Protein AF-A0A914U5W6-F1 (afdb_monomer_lite)

Structure (mmCIF, N/CA/C/O backbone):
data_AF-A0A914U5W6-F1
#
_entry.id   AF-A0A914U5W6-F1
#
loop_
_atom_site.group_PDB
_atom_site.id
_atom_site.type_symbol
_atom_site.label_atom_id
_atom_site.label_alt_id
_atom_site.label_comp_id
_atom_site.label_asym_id
_atom_site.label_entity_id
_atom_site.label_seq_id
_atom_site.pdbx_PDB_ins_code
_atom_site.Cartn_x
_atom_site.Cartn_y
_atom_site.Cartn_z
_atom_site.occupancy
_atom_site.B_iso_or_equiv
_atom_site.auth_seq_id
_atom_site.auth_comp_id
_atom_site.auth_asym_id
_atom_site.auth_atom_id
_atom_site.pdbx_PDB_model_num
ATOM 1 N N . MET A 1 1 ? -30.038 -50.492 27.499 1.00 51.81 1 MET A N 1
ATOM 2 C CA . MET A 1 1 ? -28.749 -49.864 27.860 1.00 51.81 1 MET A CA 1
ATOM 3 C C . MET A 1 1 ? -28.926 -48.354 27.674 1.00 51.81 1 MET A C 1
ATOM 5 O O . MET A 1 1 ? -28.747 -47.875 26.571 1.00 51.81 1 MET A O 1
ATOM 9 N N . ILE A 1 2 ? -29.722 -47.654 28.487 1.00 46.16 2 ILE A N 1
ATOM 10 C CA . ILE A 1 2 ? -29.391 -46.927 29.736 1.00 46.16 2 ILE A CA 1
ATOM 11 C C . ILE A 1 2 ? -27.923 -46.466 29.882 1.00 46.16 2 ILE A C 1
ATOM 13 O O . ILE A 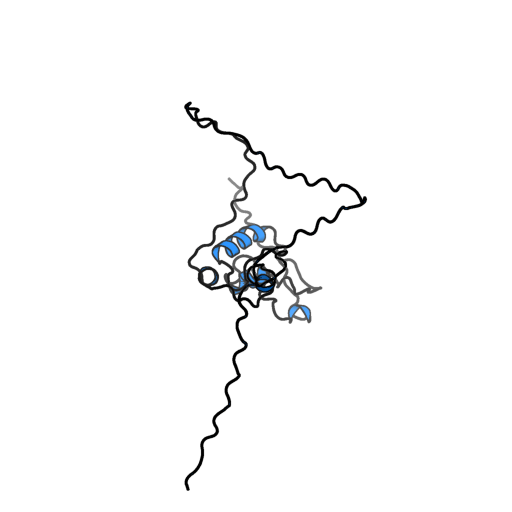1 2 ? -27.032 -47.303 29.785 1.00 46.16 2 ILE A O 1
ATOM 17 N N . ILE A 1 3 ? -27.785 -45.164 30.205 1.00 49.91 3 ILE A N 1
ATOM 18 C CA . ILE A 1 3 ? -26.657 -44.346 30.719 1.00 49.91 3 ILE A CA 1
ATOM 19 C C . ILE A 1 3 ? -25.482 -44.028 29.764 1.00 49.91 3 ILE A C 1
ATOM 21 O O . ILE A 1 3 ? -25.004 -44.906 29.069 1.00 49.91 3 ILE A O 1
ATOM 25 N N . ASN A 1 4 ? -24.896 -42.824 29.692 1.00 45.62 4 ASN A N 1
ATOM 26 C CA . ASN A 1 4 ? -25.132 -41.522 30.331 1.00 45.62 4 ASN A CA 1
ATOM 27 C C . ASN A 1 4 ? -24.354 -40.434 29.560 1.00 45.62 4 ASN A C 1
ATOM 29 O O . ASN A 1 4 ? -23.276 -40.695 29.027 1.00 45.62 4 ASN A O 1
ATOM 33 N N . GLY A 1 5 ? -24.890 -39.211 29.555 1.00 45.75 5 GLY A N 1
ATOM 34 C CA . GLY A 1 5 ? -24.206 -38.008 29.087 1.00 45.75 5 GLY A CA 1
ATOM 35 C C . GLY A 1 5 ? -23.046 -37.594 29.996 1.00 45.75 5 GLY A C 1
ATOM 36 O O . GLY A 1 5 ? -23.108 -37.742 31.216 1.00 45.75 5 GLY A O 1
ATOM 37 N N . MET A 1 6 ? -21.999 -37.037 29.389 1.00 55.41 6 MET A N 1
ATOM 38 C CA . MET A 1 6 ? -20.903 -36.382 30.100 1.00 55.41 6 MET A CA 1
ATOM 39 C C . MET A 1 6 ? -20.998 -34.872 29.890 1.00 55.41 6 MET A C 1
ATOM 41 O O . MET A 1 6 ? -20.555 -34.308 28.892 1.00 55.41 6 MET A O 1
ATOM 45 N N . GLN A 1 7 ? -21.656 -34.260 30.869 1.00 55.09 7 GLN A N 1
ATOM 46 C CA . GLN A 1 7 ? -21.707 -32.841 31.190 1.00 55.09 7 GLN A CA 1
ATOM 47 C C . GLN A 1 7 ? -20.294 -32.328 31.528 1.00 55.09 7 GLN A C 1
ATOM 49 O O . GLN A 1 7 ? -19.619 -32.905 32.379 1.00 55.09 7 GLN A O 1
ATOM 54 N N . GLN A 1 8 ? -19.853 -31.230 30.906 1.00 53.62 8 GLN A N 1
ATOM 55 C CA . GLN A 1 8 ? -18.663 -30.498 31.359 1.00 53.62 8 GLN A CA 1
ATOM 56 C C . GLN A 1 8 ? -19.029 -29.566 32.532 1.00 53.62 8 GLN A C 1
ATOM 58 O O . GLN A 1 8 ? -20.076 -28.912 32.469 1.00 53.62 8 GLN A O 1
ATOM 63 N N . PRO A 1 9 ? -18.208 -29.489 33.597 1.00 58.16 9 PRO A N 1
ATOM 64 C CA . PRO A 1 9 ? -18.485 -28.649 34.757 1.00 58.16 9 PRO A CA 1
ATOM 65 C C . PRO A 1 9 ? -18.183 -27.167 34.492 1.00 58.16 9 PRO A C 1
ATOM 67 O O . PRO A 1 9 ? -17.138 -26.801 33.954 1.00 58.16 9 PRO A O 1
ATOM 70 N N . GLY A 1 10 ? -19.128 -26.321 34.908 1.00 46.34 10 GLY A N 1
ATOM 71 C CA . GLY A 1 10 ? -19.022 -24.867 34.905 1.00 46.34 10 GLY A CA 1
ATOM 72 C C . GLY A 1 10 ? -17.945 -24.353 35.859 1.00 46.34 10 GLY A C 1
ATOM 73 O O . GLY A 1 10 ? -17.704 -24.911 36.928 1.00 46.34 10 GLY A O 1
ATOM 74 N N . GLN A 1 11 ? -17.300 -23.264 35.453 1.00 52.34 11 GLN A N 1
ATOM 75 C CA . GLN A 1 11 ? -16.359 -22.525 36.286 1.00 52.34 11 GLN A CA 1
ATOM 76 C C . GLN A 1 11 ? -17.129 -21.651 37.296 1.00 52.34 11 GLN A C 1
ATOM 78 O O . GLN A 1 11 ? -18.094 -20.989 36.901 1.00 52.34 11 GLN A O 1
ATOM 83 N N . PRO A 1 12 ? -16.730 -21.624 38.580 1.00 54.09 12 PRO A N 1
ATOM 84 C CA . PRO A 1 12 ? -17.356 -20.785 39.594 1.00 54.09 12 PRO A CA 1
ATOM 85 C C . PRO A 1 12 ? -16.981 -19.307 39.416 1.00 54.09 12 PRO A C 1
ATOM 87 O O . PRO A 1 12 ? -15.828 -18.955 39.169 1.00 54.09 12 PRO A O 1
ATOM 90 N N . GLY A 1 13 ? -17.992 -18.448 39.556 1.00 46.91 13 GLY A N 1
ATOM 91 C CA . GLY A 1 13 ? -17.863 -16.997 39.521 1.00 46.91 13 GLY A CA 1
ATOM 92 C C . GLY A 1 13 ? -17.015 -16.465 40.674 1.00 46.91 13 GLY A C 1
ATOM 93 O O . GLY A 1 13 ? -17.173 -16.866 41.826 1.00 46.91 13 GLY A O 1
ATOM 94 N N . VAL A 1 14 ? -16.126 -15.532 40.350 1.00 54.62 14 VAL A N 1
ATOM 95 C CA . VAL A 1 14 ? -15.392 -14.741 41.338 1.00 54.62 14 VAL A CA 1
ATOM 96 C C . VAL A 1 14 ? -16.275 -13.592 41.851 1.00 54.62 14 VAL A C 1
ATOM 98 O O . VAL A 1 14 ? -16.954 -12.944 41.049 1.00 54.62 14 VAL A O 1
ATOM 101 N N . PRO A 1 15 ? -16.308 -13.339 43.171 1.00 52.38 15 PRO A N 1
ATOM 102 C CA . PRO A 1 15 ? -17.201 -12.357 43.773 1.00 52.38 15 PRO A CA 1
ATOM 103 C C . PRO A 1 15 ? -16.743 -10.907 43.562 1.00 52.38 15 PRO A C 1
ATOM 105 O O . PRO A 1 15 ? -15.566 -10.566 43.663 1.00 52.38 15 PRO A O 1
ATOM 108 N N . MET A 1 16 ? -17.741 -10.058 43.323 1.00 51.88 16 MET A N 1
ATOM 109 C CA . MET A 1 16 ? -17.702 -8.598 43.389 1.00 51.88 16 MET A CA 1
ATOM 110 C C . MET A 1 16 ? -17.333 -8.139 44.807 1.00 51.88 16 MET A C 1
ATOM 112 O O . MET A 1 16 ? -18.016 -8.506 45.761 1.00 51.88 16 MET A O 1
ATOM 116 N N . MET A 1 17 ? -16.315 -7.288 44.951 1.00 52.56 17 MET A N 1
ATOM 117 C CA . MET A 1 17 ? -16.106 -6.504 46.171 1.00 52.56 17 MET A CA 1
ATOM 118 C C . MET A 1 17 ? -16.450 -5.040 45.899 1.00 52.56 17 MET A C 1
ATOM 120 O O . MET A 1 17 ? -15.891 -4.400 45.010 1.00 52.56 17 MET A O 1
ATOM 124 N N . ALA A 1 18 ? -17.434 -4.562 46.658 1.00 53.78 18 ALA A N 1
ATOM 125 C CA . ALA A 1 18 ? -17.944 -3.199 46.691 1.00 53.78 18 ALA A CA 1
ATOM 126 C C . ALA A 1 18 ? -16.991 -2.262 47.482 1.00 53.78 18 ALA A C 1
ATOM 128 O O . ALA A 1 18 ? -16.047 -2.739 48.117 1.00 53.78 18 ALA A O 1
ATOM 129 N N . PRO A 1 19 ? -17.201 -0.932 47.436 1.00 53.16 19 PRO A N 1
ATOM 130 C CA . PRO A 1 19 ? -16.210 0.061 47.829 1.00 53.16 19 PRO A CA 1
ATOM 131 C C . PRO A 1 19 ? -16.234 0.304 49.338 1.00 53.16 19 PRO A C 1
ATOM 133 O O . PRO A 1 19 ? -17.307 0.433 49.925 1.00 53.16 19 PRO A O 1
ATOM 136 N N . ASN A 1 20 ? -15.057 0.443 49.955 1.00 51.62 20 ASN A N 1
ATOM 137 C CA . ASN A 1 20 ? -14.966 0.948 51.319 1.00 51.62 20 ASN A CA 1
ATOM 138 C C . ASN A 1 20 ? -14.593 2.433 51.300 1.00 51.62 20 ASN A C 1
ATOM 140 O O . ASN A 1 20 ? -13.567 2.843 50.756 1.00 51.62 20 ASN A O 1
ATOM 144 N N . GLN A 1 21 ? -15.503 3.219 51.854 1.00 44.59 21 GLN A N 1
ATOM 145 C CA . GLN A 1 21 ? -15.433 4.656 52.032 1.00 44.59 21 GLN A CA 1
ATOM 146 C C . GLN A 1 21 ? -14.683 4.998 53.329 1.00 44.59 21 GLN A C 1
ATOM 148 O O . GLN A 1 21 ? -14.749 4.258 54.303 1.00 44.59 21 GLN A O 1
ATOM 153 N N . LEU A 1 22 ? -14.106 6.203 53.319 1.00 45.78 22 LEU A N 1
ATOM 154 C CA . LEU A 1 22 ? -13.726 7.055 54.454 1.00 45.78 22 LEU A CA 1
ATOM 155 C C . LEU A 1 22 ? -12.327 6.880 55.076 1.00 45.78 22 LEU A C 1
ATOM 157 O O . LEU A 1 22 ? -12.062 6.026 55.909 1.00 45.78 22 LEU A O 1
ATOM 161 N N . ALA A 1 23 ? -11.505 7.866 54.697 1.00 45.66 23 ALA A N 1
ATOM 162 C CA . ALA A 1 23 ? -10.810 8.805 55.577 1.00 45.66 23 ALA A CA 1
ATOM 163 C C . ALA A 1 23 ? -9.757 8.256 56.544 1.00 45.66 23 ALA A C 1
ATOM 165 O O . ALA A 1 23 ? -10.082 7.678 57.570 1.00 45.66 23 ALA A O 1
ATOM 166 N N . LEU A 1 24 ? -8.503 8.651 56.306 1.00 48.44 24 LEU A N 1
ATOM 167 C CA . LEU A 1 24 ? -7.682 9.282 57.339 1.00 48.44 24 LEU A CA 1
ATOM 168 C C . LEU A 1 24 ? -6.543 10.081 56.696 1.00 48.44 24 LEU A C 1
ATOM 170 O O . LEU A 1 24 ? -5.795 9.613 55.841 1.00 48.44 24 LEU A O 1
ATOM 174 N N . SER A 1 25 ? -6.483 11.338 57.114 1.00 50.16 25 SER A N 1
ATOM 175 C CA . SER A 1 25 ? -5.463 12.336 56.842 1.00 50.16 25 SER A CA 1
ATOM 176 C C . SER A 1 25 ? -4.074 11.845 57.249 1.00 50.16 25 SER A C 1
ATOM 178 O O . SER A 1 25 ? -3.791 11.725 58.440 1.00 50.16 25 SER A O 1
ATOM 180 N N . ALA A 1 26 ? -3.190 11.637 56.277 1.00 47.69 26 ALA A N 1
ATOM 181 C CA . ALA A 1 26 ? -1.766 11.477 56.531 1.00 47.69 26 ALA A CA 1
ATOM 182 C C . ALA A 1 26 ? -1.047 12.775 56.149 1.00 47.69 26 ALA A C 1
ATOM 184 O O . ALA A 1 26 ? -0.762 13.054 54.986 1.00 47.69 26 ALA A O 1
ATOM 185 N N . GLN A 1 27 ? -0.811 13.592 57.171 1.00 50.75 27 GLN A N 1
ATOM 186 C CA . GLN A 1 27 ? 0.092 14.731 57.138 1.00 50.75 27 GLN A CA 1
ATOM 187 C C . GLN A 1 27 ? 1.520 14.174 57.032 1.00 50.75 27 GLN A C 1
ATOM 189 O O . GLN A 1 27 ? 2.085 13.743 58.032 1.00 50.75 27 GLN A O 1
ATOM 194 N N . TYR A 1 28 ? 2.098 14.139 55.831 1.00 42.97 28 TYR A N 1
ATOM 195 C CA . TYR A 1 28 ? 3.526 13.867 55.660 1.00 42.97 28 TYR A CA 1
ATOM 196 C C . TYR A 1 28 ? 4.240 15.160 55.281 1.00 42.97 28 TYR A C 1
ATOM 198 O O . TYR A 1 28 ? 4.126 15.661 54.163 1.00 42.97 28 TYR A O 1
ATOM 206 N N . LEU A 1 29 ? 4.962 15.704 56.260 1.00 47.31 29 LEU A N 1
ATOM 207 C CA . LEU A 1 29 ? 5.940 16.763 56.067 1.00 47.31 29 LEU A CA 1
ATOM 208 C C . LEU A 1 29 ? 7.090 16.214 55.208 1.00 47.31 29 LEU A C 1
ATOM 210 O O . LEU A 1 29 ? 7.699 15.201 55.549 1.00 47.31 29 LEU A O 1
ATOM 214 N N . ALA A 1 30 ? 7.395 16.896 54.107 1.00 48.50 30 ALA A N 1
ATOM 215 C CA . ALA A 1 30 ? 8.573 16.628 53.291 1.00 48.50 30 ALA A CA 1
ATOM 216 C C . ALA A 1 30 ? 9.801 17.364 53.853 1.00 48.50 30 ALA A C 1
ATOM 218 O O . ALA A 1 30 ? 9.693 18.554 54.159 1.00 48.50 30 ALA A O 1
ATOM 219 N N . PRO A 1 31 ? 10.990 16.738 53.883 1.00 47.44 31 PRO A N 1
ATOM 220 C CA . PRO A 1 31 ? 12.242 17.471 53.880 1.00 47.44 31 PRO A CA 1
ATOM 221 C C . PRO A 1 31 ? 12.948 17.330 52.522 1.00 47.44 31 PRO A C 1
ATOM 223 O O . PRO A 1 31 ? 13.306 16.240 52.097 1.00 47.44 31 PRO A O 1
ATOM 226 N N . ASN A 1 32 ? 13.152 18.487 51.888 1.00 44.44 32 ASN A N 1
ATOM 227 C CA . ASN A 1 32 ? 14.229 18.853 50.958 1.00 44.44 32 ASN A CA 1
ATOM 228 C C . ASN A 1 32 ? 14.582 17.925 49.777 1.00 44.44 32 ASN A C 1
ATOM 230 O O . ASN A 1 32 ? 15.261 16.916 49.929 1.00 44.44 32 ASN A O 1
ATOM 234 N N . GLY A 1 33 ? 14.286 18.397 48.558 1.00 39.72 33 GLY A N 1
ATOM 235 C CA . GLY A 1 33 ? 14.877 17.843 47.338 1.00 39.72 33 GLY A CA 1
ATOM 236 C C . GLY A 1 33 ? 14.402 18.475 46.026 1.00 39.72 33 GLY A C 1
ATOM 237 O O . GLY A 1 33 ? 13.738 17.807 45.252 1.00 39.72 33 GLY A O 1
ATOM 238 N N . SER A 1 34 ? 14.811 19.724 45.768 1.00 41.62 34 SER A N 1
ATOM 239 C CA . SER A 1 34 ? 14.910 20.389 44.448 1.00 41.62 34 SER A CA 1
ATOM 240 C C . SER A 1 34 ? 13.624 20.685 43.628 1.00 41.62 34 SER A C 1
ATOM 242 O O . SER A 1 34 ? 12.872 19.776 43.276 1.00 41.62 34 SER A O 1
ATOM 244 N N . PRO A 1 35 ? 13.380 21.954 43.229 1.00 46.19 35 PRO A N 1
ATOM 245 C CA . PRO A 1 35 ? 12.215 22.331 42.434 1.00 46.19 35 PRO A CA 1
ATOM 246 C C . PRO A 1 35 ? 12.423 22.048 40.937 1.00 46.19 35 PRO A C 1
ATOM 248 O O . PRO A 1 35 ? 13.135 22.773 40.245 1.00 46.19 35 PRO A O 1
ATOM 251 N N . TYR A 1 36 ? 11.720 21.051 40.394 1.00 44.31 36 TYR A N 1
ATOM 252 C CA . TYR A 1 36 ? 11.367 21.072 38.974 1.00 44.31 36 TYR A CA 1
ATOM 253 C C . TYR A 1 36 ? 10.180 22.024 38.784 1.00 44.31 36 TYR A C 1
ATOM 255 O O . TYR A 1 36 ? 9.082 21.806 39.291 1.00 44.31 36 TYR A O 1
ATOM 263 N N . HIS A 1 37 ? 10.430 23.113 38.064 1.00 50.16 37 HIS A N 1
ATOM 264 C CA . HIS A 1 37 ? 9.472 24.155 37.717 1.00 50.16 37 HIS A CA 1
ATOM 265 C C . HIS A 1 37 ? 8.352 23.591 36.818 1.00 50.16 37 HIS A C 1
ATOM 267 O O . HIS A 1 37 ? 8.508 23.460 35.605 1.00 50.16 37 HIS A O 1
ATOM 273 N N . MET A 1 38 ? 7.209 23.236 37.410 1.00 47.81 38 MET A N 1
ATOM 274 C CA . MET A 1 38 ? 5.979 22.891 36.688 1.00 47.81 38 MET A CA 1
ATOM 275 C C . MET A 1 38 ? 5.289 24.180 36.222 1.00 47.81 38 MET A C 1
ATOM 277 O O . MET A 1 38 ? 4.513 24.786 36.958 1.00 47.81 38 MET A O 1
ATOM 281 N N . SER A 1 39 ? 5.558 24.615 34.990 1.00 43.84 39 SER A N 1
ATOM 282 C CA . SER A 1 39 ? 4.809 25.707 34.356 1.00 43.84 39 SER A CA 1
ATOM 283 C C . SER A 1 39 ? 3.396 25.244 33.993 1.00 43.84 39 SER A C 1
ATOM 285 O O . SER A 1 39 ? 3.129 24.789 32.883 1.00 43.84 39 SER A O 1
ATOM 287 N N . THR A 1 40 ? 2.475 25.359 34.946 1.00 48.47 40 THR A N 1
ATOM 288 C CA . THR A 1 40 ? 1.038 25.257 34.693 1.00 48.47 40 THR A CA 1
ATOM 289 C C . THR A 1 40 ? 0.525 26.629 34.265 1.00 48.47 40 THR A C 1
ATOM 291 O O . THR A 1 40 ? 0.185 27.480 35.078 1.00 48.47 40 THR A O 1
ATOM 294 N N . ASN A 1 41 ? 0.455 26.858 32.953 1.00 55.81 41 ASN A N 1
ATOM 295 C CA . ASN A 1 41 ? -0.323 27.967 32.403 1.00 55.81 41 ASN A CA 1
ATOM 296 C C . ASN A 1 41 ? -1.821 27.647 32.544 1.00 55.81 41 ASN A C 1
ATOM 298 O O . ASN A 1 41 ? -2.499 27.335 31.568 1.00 55.81 41 ASN A O 1
ATOM 302 N N . TYR A 1 42 ? -2.344 27.720 33.769 1.00 45.53 42 TYR A N 1
ATOM 303 C CA . TYR A 1 42 ? -3.773 27.878 34.009 1.00 45.53 42 TYR A CA 1
ATOM 304 C C . TYR A 1 42 ? -4.023 29.369 34.279 1.00 45.53 42 TYR A C 1
ATOM 306 O O . TYR A 1 42 ? -3.932 29.863 35.399 1.00 45.53 42 TYR A O 1
ATOM 314 N N . ARG A 1 43 ? -4.286 30.155 33.228 1.00 51.16 43 ARG A N 1
ATOM 315 C CA . ARG A 1 43 ? -4.804 31.514 33.439 1.00 51.16 43 ARG A CA 1
ATOM 316 C C . ARG A 1 43 ? -6.286 31.414 33.758 1.00 51.16 43 ARG A C 1
ATOM 318 O O . ARG A 1 43 ? -7.121 31.320 32.865 1.00 51.16 43 ARG A O 1
ATOM 325 N N . ALA A 1 44 ? -6.586 31.458 35.049 1.00 47.31 44 ALA A N 1
ATOM 326 C CA . ALA A 1 44 ? -7.864 31.932 35.543 1.00 47.31 44 ALA A CA 1
ATOM 327 C C . ALA A 1 44 ? -7.935 33.455 35.345 1.00 47.31 44 ALA A C 1
ATOM 329 O O . ALA A 1 44 ? -7.176 34.193 35.966 1.00 47.31 44 ALA A O 1
ATOM 330 N N . SER A 1 45 ? -8.847 33.922 34.494 1.00 46.78 45 SER A N 1
ATOM 331 C CA . SER A 1 45 ? -9.334 35.307 34.478 1.00 46.78 45 SER A CA 1
ATOM 332 C C . SER A 1 45 ? -10.750 35.289 33.893 1.00 46.78 45 SER A C 1
ATOM 334 O O . SER A 1 45 ? -10.930 34.875 32.757 1.00 46.78 45 SER A O 1
ATOM 336 N N . GLN A 1 46 ? -11.778 35.450 34.727 1.00 54.94 46 GLN A N 1
ATOM 337 C CA . GLN A 1 46 ? -12.432 36.730 35.044 1.00 54.94 46 GLN A CA 1
ATOM 338 C C . GLN A 1 46 ? -13.490 37.125 33.998 1.00 54.94 46 GLN A C 1
ATOM 340 O O . GLN A 1 46 ? -13.222 37.247 32.809 1.00 54.94 46 GLN A O 1
ATOM 345 N N . VAL A 1 47 ? -14.710 37.286 34.503 1.00 48.94 47 VAL A N 1
ATOM 346 C CA . VAL A 1 47 ? -15.940 37.688 33.818 1.00 48.94 47 VAL A CA 1
ATOM 347 C C . VAL A 1 47 ? -15.885 39.140 33.319 1.00 48.94 47 VAL A C 1
ATOM 349 O O . VAL A 1 47 ? -15.521 40.026 34.083 1.00 48.94 47 VAL A O 1
ATOM 352 N N . ALA A 1 48 ? -16.322 39.385 32.077 1.00 41.69 48 ALA A N 1
ATOM 353 C CA . ALA A 1 48 ? -16.915 40.649 31.616 1.00 41.69 48 ALA A CA 1
ATOM 354 C C . ALA A 1 48 ? -17.650 40.436 30.271 1.00 41.69 48 ALA A C 1
ATOM 356 O O . ALA A 1 48 ? -17.114 39.810 29.359 1.00 41.69 48 ALA A O 1
ATOM 357 N N . MET A 1 49 ? -18.890 40.930 30.178 1.00 46.34 49 MET A N 1
ATOM 358 C CA . MET A 1 49 ? -19.766 40.928 28.987 1.00 46.34 49 MET A CA 1
ATOM 359 C C . MET A 1 49 ? -19.555 42.230 28.149 1.00 46.34 49 MET A C 1
ATOM 361 O O . MET A 1 49 ? -18.573 42.925 28.389 1.00 46.34 49 MET A O 1
ATOM 365 N N . PRO A 1 50 ? -20.412 42.601 27.168 1.00 61.84 50 PRO A N 1
ATOM 366 C CA . PRO A 1 50 ? -20.192 42.383 25.739 1.00 61.84 50 PRO A CA 1
ATOM 367 C C . PRO A 1 50 ? -20.116 43.688 24.909 1.00 61.84 50 PRO A C 1
ATOM 369 O O . PRO A 1 50 ? -20.477 44.768 25.366 1.00 61.84 50 PRO A O 1
ATOM 372 N N . GLY A 1 51 ? -19.750 43.552 23.630 1.00 43.03 51 GLY A N 1
ATOM 373 C CA . GLY A 1 51 ? -20.035 44.542 22.586 1.00 43.03 51 GLY A CA 1
ATOM 374 C C . GLY A 1 51 ? -18.791 45.127 21.925 1.00 43.03 51 GLY A C 1
ATOM 375 O O . GLY A 1 51 ? -17.977 45.753 22.594 1.00 43.03 51 GLY A O 1
ATOM 376 N N . SER A 1 52 ? -18.670 44.919 20.609 1.00 43.41 52 SER A N 1
ATOM 377 C CA . SER A 1 52 ? -18.207 45.883 19.590 1.00 43.41 52 SER A CA 1
ATOM 378 C C . SER A 1 52 ? -17.839 45.142 18.306 1.00 43.41 52 SER A C 1
ATOM 380 O O . SER A 1 52 ? -16.895 44.354 18.259 1.00 43.41 52 SER A O 1
ATOM 382 N N . SER A 1 53 ? -18.598 45.422 17.253 1.00 53.81 53 SER A N 1
ATOM 383 C CA . SER A 1 53 ? -18.347 45.040 15.869 1.00 53.81 53 SER A CA 1
ATOM 384 C C . SER A 1 53 ? -16.902 45.344 15.465 1.00 53.81 53 SER A C 1
ATOM 386 O O . SER A 1 53 ? -16.484 46.498 15.464 1.00 53.81 53 SER A O 1
ATOM 388 N N . SER A 1 54 ? -16.140 44.319 15.095 1.00 43.00 54 SER A N 1
ATOM 389 C CA . SER A 1 54 ? -14.854 44.486 14.417 1.00 43.00 54 SER A CA 1
ATOM 390 C C . SER A 1 54 ? -14.780 43.522 13.237 1.00 43.00 54 SER A C 1
ATOM 392 O O . SER A 1 54 ? -15.049 42.328 13.351 1.00 43.00 54 SER A O 1
ATOM 394 N N . ALA A 1 55 ? -14.501 44.110 12.078 1.00 53.91 55 ALA A N 1
ATOM 395 C CA . ALA A 1 55 ? -14.397 43.479 10.775 1.00 53.91 55 ALA A CA 1
ATOM 396 C C . ALA A 1 55 ? -13.389 42.311 10.750 1.00 53.91 55 ALA A C 1
ATOM 398 O O . ALA A 1 55 ? -12.413 42.3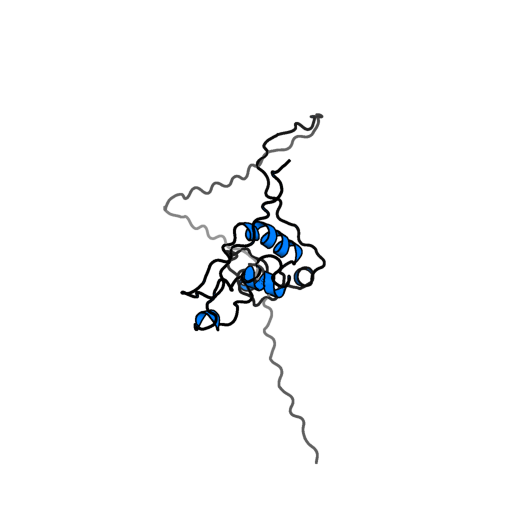34 11.504 1.00 53.91 55 ALA A O 1
ATOM 399 N N . PRO A 1 56 ? -13.557 41.320 9.852 1.00 53.62 56 PRO A N 1
ATOM 400 C CA . PRO A 1 56 ? -12.523 40.326 9.614 1.00 53.62 56 PRO A CA 1
ATOM 401 C C . PRO A 1 56 ? -11.327 41.000 8.929 1.00 53.62 56 PRO A C 1
ATOM 403 O O . PRO A 1 56 ? -11.382 41.363 7.756 1.00 53.62 56 PRO A O 1
ATOM 406 N N . THR A 1 57 ? -10.233 41.179 9.663 1.00 47.41 57 THR A N 1
ATOM 407 C CA . THR A 1 57 ? -8.930 41.495 9.078 1.00 47.41 57 THR A CA 1
ATOM 408 C C . THR A 1 57 ? -8.384 40.249 8.366 1.00 47.41 57 THR A C 1
ATOM 410 O O . THR A 1 57 ? -8.322 39.178 8.975 1.00 47.41 57 THR A O 1
ATOM 413 N N . PRO A 1 58 ? -7.968 40.336 7.088 1.00 52.94 58 PRO A N 1
ATOM 414 C CA . PRO A 1 58 ? -7.238 39.257 6.439 1.00 52.94 58 PRO A CA 1
ATOM 415 C C . PRO A 1 58 ? -5.805 39.248 6.980 1.00 52.94 58 PRO A C 1
ATOM 417 O O . PRO A 1 58 ? -4.937 39.990 6.523 1.00 52.94 58 PRO A O 1
ATOM 420 N N . THR A 1 59 ? -5.538 38.414 7.982 1.00 47.16 59 THR A N 1
ATOM 421 C CA . THR A 1 59 ? -4.168 38.075 8.370 1.00 47.16 59 THR A CA 1
ATOM 422 C C . THR A 1 59 ? -3.576 37.141 7.319 1.00 47.16 59 THR A C 1
ATOM 424 O O . THR A 1 59 ? -3.652 35.916 7.395 1.00 47.16 59 THR A O 1
ATOM 427 N N . THR A 1 60 ? -2.978 37.750 6.299 1.00 50.97 60 THR A N 1
ATOM 428 C CA . THR A 1 60 ? -2.097 37.095 5.332 1.00 50.97 60 THR A CA 1
ATOM 429 C C . THR A 1 60 ? -0.810 36.668 6.038 1.00 50.97 60 THR A C 1
ATOM 431 O O . THR A 1 60 ? 0.208 37.348 5.974 1.00 50.97 60 THR A O 1
ATOM 434 N N . THR A 1 61 ? -0.851 35.520 6.709 1.00 49.22 61 THR A N 1
ATOM 435 C CA . THR A 1 61 ? 0.350 34.762 7.079 1.00 49.22 61 THR A CA 1
ATOM 436 C C . THR A 1 61 ? 0.217 33.381 6.459 1.00 49.22 61 THR A C 1
ATOM 438 O O . THR A 1 61 ? -0.178 32.412 7.104 1.00 49.22 61 THR A O 1
ATOM 441 N N . THR A 1 62 ? 0.494 33.306 5.159 1.00 53.59 62 THR A N 1
ATOM 442 C CA . THR A 1 62 ? 0.446 32.079 4.359 1.00 53.59 62 THR A CA 1
ATOM 443 C C . THR A 1 62 ? 1.642 31.188 4.697 1.00 53.59 62 THR A C 1
ATOM 445 O O . THR A 1 62 ? 2.564 31.021 3.905 1.00 53.59 62 THR A O 1
ATOM 448 N N . THR A 1 63 ? 1.647 30.576 5.879 1.00 54.66 63 THR A N 1
ATOM 449 C CA . THR A 1 63 ? 2.295 29.272 6.019 1.00 54.66 63 THR A CA 1
ATOM 450 C C . THR A 1 63 ? 1.374 28.286 5.317 1.00 54.66 63 THR A C 1
ATOM 452 O O . THR A 1 63 ? 0.253 28.049 5.758 1.00 54.66 63 THR A O 1
ATOM 455 N N . ALA A 1 64 ? 1.792 27.784 4.153 1.00 60.28 64 ALA A N 1
ATOM 456 C CA . ALA A 1 64 ? 1.019 26.829 3.369 1.00 60.28 64 ALA A CA 1
ATOM 457 C C . ALA A 1 64 ? 0.683 25.605 4.238 1.00 60.28 64 ALA A C 1
ATOM 459 O O . ALA A 1 64 ? 1.497 24.696 4.409 1.00 60.28 64 ALA A O 1
ATOM 460 N N . ALA A 1 65 ? -0.511 25.600 4.832 1.00 61.75 65 ALA A N 1
ATOM 461 C CA . ALA A 1 65 ? -1.028 24.471 5.575 1.00 61.75 65 ALA A CA 1
ATOM 462 C C . ALA A 1 65 ? -1.117 23.310 4.586 1.00 61.75 65 ALA A C 1
ATOM 464 O O . ALA A 1 65 ? -1.960 23.316 3.689 1.00 61.75 65 ALA A O 1
ATOM 465 N N . ILE A 1 66 ? -0.207 22.339 4.705 1.00 68.31 66 ILE A N 1
ATOM 466 C CA . ILE A 1 66 ? -0.214 21.138 3.872 1.00 68.31 66 ILE A CA 1
ATOM 467 C C . ILE A 1 66 ? -1.556 20.452 4.117 1.00 68.31 66 ILE A C 1
ATOM 469 O O . ILE A 1 66 ? -1.752 19.792 5.142 1.00 68.31 66 ILE A O 1
ATOM 473 N N . ASN A 1 67 ? -2.495 20.648 3.192 1.00 74.88 67 ASN A N 1
ATOM 474 C CA . ASN A 1 67 ? -3.833 20.095 3.277 1.00 74.88 67 ASN A CA 1
ATOM 475 C C . ASN A 1 67 ? -3.707 18.571 3.183 1.00 74.88 67 ASN A C 1
ATOM 477 O O . ASN A 1 67 ? -3.485 17.996 2.113 1.00 74.88 67 ASN A O 1
ATOM 481 N N . ARG A 1 68 ? -3.736 17.902 4.339 1.00 79.12 68 ARG A N 1
ATOM 482 C CA . ARG A 1 68 ? -3.661 16.444 4.400 1.00 79.12 68 ARG A CA 1
ATOM 483 C C . ARG A 1 68 ? -4.904 15.897 3.711 1.00 79.12 68 ARG A C 1
ATOM 485 O O . ARG A 1 68 ? -6.017 16.166 4.150 1.00 79.12 68 ARG A O 1
ATOM 492 N N . SER A 1 69 ? -4.698 15.109 2.653 1.00 86.12 69 SER A N 1
ATOM 493 C CA . SER A 1 69 ? -5.792 14.486 1.902 1.00 86.12 69 SER A CA 1
ATOM 494 C C . SER A 1 69 ? -6.779 13.813 2.848 1.00 86.12 69 SER A C 1
ATOM 496 O O . SER A 1 69 ? -6.409 12.929 3.627 1.00 86.12 69 SER A O 1
ATOM 498 N N . GLN A 1 70 ? -8.048 14.182 2.711 1.00 93.19 70 GLN A N 1
ATOM 499 C CA . GLN A 1 70 ? -9.128 13.534 3.434 1.00 93.19 70 GLN A CA 1
ATOM 500 C C . GLN A 1 70 ? -9.321 12.095 2.953 1.00 93.19 70 GLN A C 1
ATOM 502 O O . GLN A 1 70 ? -9.009 11.725 1.813 1.00 93.19 70 GLN A O 1
ATOM 507 N N . ARG A 1 71 ? -9.825 11.253 3.856 1.00 96.25 71 ARG A N 1
ATOM 508 C CA . ARG A 1 71 ? -10.239 9.889 3.522 1.00 96.25 71 ARG A CA 1
ATOM 509 C C . ARG A 1 71 ? -11.476 9.934 2.629 1.00 96.25 71 ARG A C 1
ATOM 511 O O . ARG A 1 71 ? -12.317 10.804 2.786 1.00 96.25 71 ARG A O 1
ATOM 518 N N . CYS A 1 72 ? -11.614 8.963 1.728 1.00 96.94 72 CYS A N 1
ATOM 519 C CA . CYS A 1 72 ? -12.758 8.929 0.813 1.00 96.94 72 CYS A CA 1
ATOM 520 C C . CYS A 1 72 ? -14.066 8.437 1.449 1.00 96.94 72 CYS A C 1
ATOM 522 O O . CYS A 1 72 ? -15.107 8.565 0.824 1.00 96.94 72 CYS A O 1
ATOM 524 N N . GLY A 1 73 ? -14.022 7.796 2.622 1.00 97.00 73 GLY A N 1
ATOM 525 C CA . GLY A 1 73 ? -15.203 7.229 3.288 1.00 97.00 73 GLY A CA 1
ATOM 526 C C . GLY A 1 73 ? -15.744 5.934 2.666 1.00 97.00 73 GLY A C 1
ATOM 527 O O . GLY A 1 73 ? -16.272 5.102 3.391 1.00 97.00 73 GLY A O 1
ATOM 528 N N . VAL A 1 74 ? -15.533 5.705 1.366 1.00 97.75 74 VAL A N 1
ATOM 529 C CA . VAL A 1 74 ? -16.239 4.650 0.615 1.00 97.75 74 VAL A CA 1
ATOM 530 C C . VAL A 1 74 ? -15.395 3.437 0.214 1.00 97.75 74 VAL A C 1
ATOM 532 O O . VAL A 1 74 ? -15.956 2.387 -0.057 1.00 97.75 74 VAL A O 1
ATOM 535 N N . CYS A 1 75 ? -14.062 3.514 0.176 1.00 97.50 75 CYS A N 1
ATOM 536 C CA . CYS A 1 75 ? -13.246 2.341 -0.189 1.00 97.50 75 CYS A CA 1
ATOM 537 C C . CYS A 1 75 ? -13.225 1.273 0.925 1.00 97.50 75 CYS A C 1
ATOM 539 O O . CYS A 1 75 ? -13.433 1.608 2.095 1.00 97.50 75 CYS A O 1
ATOM 541 N N . ARG A 1 76 ? -12.855 0.020 0.593 1.00 96.56 76 ARG A N 1
ATOM 542 C CA . ARG A 1 76 ? -12.706 -1.102 1.553 1.00 96.56 76 ARG A CA 1
ATOM 543 C C . ARG A 1 76 ? -11.981 -0.676 2.833 1.00 96.56 76 ARG A C 1
ATOM 545 O O . ARG A 1 76 ? -12.508 -0.835 3.925 1.00 96.56 76 ARG A O 1
ATOM 552 N N . GLY A 1 77 ? -10.816 -0.038 2.714 1.00 97.12 77 GLY A N 1
ATOM 553 C CA . GLY A 1 77 ? -10.051 0.404 3.884 1.00 97.12 77 GLY A CA 1
ATOM 554 C C . GLY A 1 77 ? -10.717 1.516 4.712 1.00 97.12 77 GLY A C 1
ATOM 555 O O . GLY A 1 77 ? -10.423 1.673 5.896 1.00 97.12 77 GLY A O 1
ATOM 556 N N . CYS A 1 78 ? -11.618 2.315 4.138 1.00 98.06 78 CYS A N 1
ATOM 557 C CA . CYS A 1 78 ? -12.401 3.276 4.923 1.00 98.06 78 CYS A CA 1
ATOM 558 C C . CYS A 1 78 ? -13.525 2.600 5.708 1.00 98.06 78 CYS A C 1
ATOM 560 O O . CYS A 1 78 ? -13.718 2.956 6.869 1.00 98.06 78 CYS A O 1
ATOM 562 N N . GLN A 1 79 ? -14.193 1.620 5.103 1.00 97.75 79 GLN A N 1
ATOM 563 C CA . GLN A 1 79 ? -15.322 0.911 5.705 1.00 97.75 79 GLN A CA 1
ATOM 564 C C . GLN A 1 79 ? -14.890 -0.163 6.718 1.00 97.75 79 GLN A C 1
ATOM 566 O O . GLN A 1 79 ? -15.630 -0.478 7.647 1.00 97.75 79 GLN A O 1
ATOM 571 N N . CYS A 1 80 ? -13.680 -0.716 6.589 1.00 96.75 80 CYS A N 1
ATOM 572 C CA . CYS A 1 80 ? -13.176 -1.721 7.521 1.00 96.75 80 CYS A CA 1
ATOM 573 C C . CYS A 1 80 ? -12.900 -1.156 8.926 1.00 96.75 80 CYS A C 1
ATOM 575 O O . CYS A 1 80 ? -12.364 -0.053 9.105 1.00 96.75 80 CYS A O 1
ATOM 577 N N . LYS A 1 81 ? -13.187 -1.987 9.935 1.00 96.94 81 LYS A N 1
ATOM 578 C CA . LYS A 1 81 ? -12.780 -1.783 11.330 1.00 96.94 81 LYS A CA 1
ATOM 579 C C . LYS A 1 81 ? -11.266 -1.999 11.495 1.00 96.94 81 LYS A C 1
ATOM 581 O O . LYS A 1 81 ? -10.643 -2.673 10.671 1.00 96.94 81 LYS A O 1
ATOM 586 N N . PRO A 1 82 ? -10.631 -1.404 12.520 1.00 97.25 82 PRO A N 1
ATOM 587 C CA . PRO A 1 82 ? -9.228 -1.685 12.821 1.00 97.25 82 PRO A CA 1
ATOM 588 C C . PRO A 1 82 ? -9.046 -3.167 13.168 1.00 97.25 82 PRO A C 1
ATOM 590 O O . PRO A 1 82 ? -9.828 -3.718 13.932 1.00 97.25 82 PRO A O 1
ATOM 593 N N . CYS A 1 83 ? -8.010 -3.802 12.614 1.00 97.50 83 CYS A N 1
ATOM 594 C CA . CYS A 1 83 ? -7.799 -5.247 12.775 1.00 97.50 83 CYS A CA 1
ATOM 595 C C . CYS A 1 83 ? -7.300 -5.677 14.167 1.00 97.50 83 CYS A C 1
ATOM 597 O O . CYS A 1 83 ? -7.291 -6.865 14.456 1.00 97.50 83 CYS A O 1
ATOM 599 N N . GLY A 1 84 ? -6.801 -4.752 14.997 1.00 97.25 84 GLY A N 1
ATOM 600 C CA . GLY A 1 84 ? -6.232 -5.047 16.321 1.00 97.25 84 GLY A CA 1
ATOM 601 C C . GLY A 1 84 ? -4.851 -5.724 16.310 1.00 97.25 84 GLY A C 1
ATOM 602 O O . GLY A 1 84 ? -4.041 -5.449 17.184 1.00 97.25 84 GLY A O 1
ATOM 603 N N . ALA A 1 85 ? -4.529 -6.525 15.291 1.00 97.62 85 ALA A N 1
ATOM 604 C CA . ALA A 1 85 ? -3.326 -7.363 15.286 1.00 97.62 85 ALA A CA 1
ATOM 605 C C . ALA A 1 85 ? -2.113 -6.777 14.539 1.00 97.62 85 ALA A C 1
ATOM 607 O O . ALA A 1 85 ? -0.982 -7.186 14.781 1.00 97.62 85 ALA A O 1
ATOM 608 N N . CYS A 1 86 ? -2.303 -5.832 13.610 1.00 96.81 86 CYS A N 1
ATOM 609 C CA . CYS A 1 86 ? -1.169 -5.294 12.848 1.00 96.81 86 CYS A CA 1
ATOM 610 C C . CYS A 1 86 ? -0.258 -4.405 13.707 1.00 96.81 86 CYS A C 1
ATOM 612 O O . CYS A 1 86 ? -0.714 -3.788 14.667 1.00 96.81 86 CYS A O 1
ATOM 614 N N . THR A 1 87 ? 0.996 -4.221 13.286 1.00 96.50 87 THR A N 1
ATOM 615 C CA . THR A 1 87 ? 2.000 -3.409 13.999 1.00 96.50 87 THR A CA 1
ATOM 616 C C . THR A 1 87 ? 1.543 -1.981 14.323 1.00 96.50 87 THR A C 1
ATOM 618 O O . THR A 1 87 ? 1.979 -1.412 15.318 1.00 96.50 87 THR A O 1
ATOM 621 N N . TYR A 1 88 ? 0.681 -1.377 13.497 1.00 97.62 88 TYR A N 1
ATOM 622 C CA . TYR A 1 88 ? 0.132 -0.039 13.761 1.00 97.62 88 TYR A CA 1
ATOM 623 C C . TYR A 1 88 ? -1.085 -0.063 14.692 1.00 97.62 88 TYR A C 1
ATOM 625 O O . TYR A 1 88 ? -1.332 0.909 15.393 1.00 97.62 88 TYR A O 1
ATOM 633 N N . CYS A 1 89 ? -1.842 -1.164 14.717 1.00 98.06 89 CYS A N 1
ATOM 634 C CA . CYS A 1 89 ? -2.890 -1.362 15.716 1.00 98.06 89 CYS A CA 1
ATOM 635 C C . CYS A 1 89 ? -2.271 -1.621 17.087 1.00 98.06 89 CYS A C 1
ATOM 637 O O . CYS A 1 89 ? -2.645 -0.938 18.024 1.00 98.06 89 CYS A O 1
ATOM 639 N N . GLN A 1 90 ? -1.277 -2.506 17.173 1.00 98.19 90 GLN A N 1
ATOM 640 C CA . GLN A 1 90 ? -0.539 -2.784 18.409 1.00 98.19 90 GLN A CA 1
ATOM 641 C C . GLN A 1 90 ? 0.217 -1.561 18.952 1.00 98.19 90 GLN A C 1
ATOM 643 O O . GLN A 1 90 ? 0.479 -1.493 20.142 1.00 98.19 90 GLN A O 1
ATOM 648 N N . ASP A 1 91 ? 0.574 -0.592 18.100 1.00 98.12 91 ASP A N 1
ATOM 649 C CA . ASP A 1 91 ? 1.147 0.690 18.537 1.00 98.12 91 ASP A CA 1
ATOM 650 C C . ASP A 1 91 ? 0.081 1.689 19.006 1.00 98.12 91 ASP A C 1
ATOM 652 O O . ASP A 1 91 ? 0.391 2.617 19.740 1.00 98.12 91 ASP A O 1
ATOM 656 N N . SER A 1 92 ? -1.178 1.531 18.604 1.00 97.06 92 SER A N 1
ATOM 657 C CA . SER A 1 92 ? -2.220 2.506 18.907 1.00 97.06 92 SER A CA 1
ATOM 658 C C . SER A 1 92 ? -2.643 2.449 20.383 1.00 97.06 92 SER A C 1
ATOM 660 O O . SER A 1 92 ? -2.914 1.356 20.885 1.00 97.06 92 SER A O 1
ATOM 662 N N . PRO A 1 93 ? -2.838 3.604 21.057 1.00 97.38 93 PRO A N 1
ATOM 663 C CA . PRO A 1 93 ? -3.336 3.643 22.435 1.00 97.38 93 PRO A CA 1
ATOM 664 C C . PRO A 1 93 ? -4.701 2.968 22.618 1.00 97.38 93 PRO A C 1
ATOM 666 O O . PRO A 1 93 ? -4.973 2.416 23.677 1.00 97.38 93 PRO A O 1
ATOM 669 N N . GLN A 1 94 ? -5.540 2.939 21.571 1.00 96.50 94 GLN A N 1
ATOM 670 C CA . GLN A 1 94 ? -6.831 2.237 21.596 1.00 96.50 94 GLN A CA 1
ATOM 671 C C . GLN A 1 94 ? -6.683 0.733 21.884 1.00 96.50 94 GLN A C 1
ATOM 673 O O . GLN A 1 94 ? -7.607 0.121 22.411 1.00 96.50 94 GLN A O 1
ATOM 678 N N . PHE A 1 95 ? -5.539 0.143 21.536 1.00 97.44 95 PHE A N 1
ATOM 679 C CA . PHE A 1 95 ? -5.227 -1.269 21.757 1.00 97.44 95 PHE A CA 1
ATOM 680 C C . PHE A 1 95 ? -4.102 -1.460 22.790 1.00 97.44 95 PHE A C 1
ATOM 682 O O . PHE A 1 95 ? -3.471 -2.512 22.812 1.00 97.44 95 PHE A O 1
ATOM 689 N N . GLY A 1 96 ? -3.831 -0.450 23.628 1.00 97.19 96 GLY A N 1
ATOM 690 C CA . GLY A 1 96 ? -2.814 -0.518 24.687 1.00 97.19 96 GLY A CA 1
ATOM 691 C C . GLY A 1 96 ? -1.368 -0.291 24.228 1.00 97.19 96 GLY A C 1
ATOM 692 O O . GLY A 1 96 ? -0.440 -0.559 24.985 1.00 97.19 96 GLY A O 1
ATOM 693 N N . GLY A 1 97 ? -1.157 0.190 23.000 1.00 97.38 97 GLY A N 1
ATOM 694 C CA . GLY A 1 97 ? 0.172 0.481 22.465 1.00 97.38 97 GLY A CA 1
ATOM 695 C C . GLY A 1 97 ? 0.772 1.821 22.920 1.00 97.38 97 GLY A C 1
ATOM 696 O O . GLY A 1 97 ? 0.045 2.701 23.384 1.00 97.38 97 GLY A O 1
ATOM 697 N N . PRO A 1 98 ? 2.090 2.030 22.721 1.00 97.88 98 PRO A N 1
ATOM 698 C CA . PRO A 1 98 ? 2.806 3.232 23.167 1.00 97.88 98 PRO A CA 1
ATOM 699 C C . PRO A 1 98 ? 2.484 4.517 22.375 1.00 97.88 98 PRO A C 1
ATOM 701 O O . PRO A 1 98 ? 2.874 5.607 22.783 1.00 97.88 98 PRO A O 1
ATOM 704 N N . GLY A 1 99 ? 1.797 4.432 21.234 1.00 96.81 99 GLY A N 1
ATOM 705 C CA . GLY A 1 99 ? 1.330 5.584 20.454 1.00 96.81 99 GLY A CA 1
ATOM 706 C C . GLY A 1 99 ? 2.420 6.364 19.718 1.00 96.81 99 GLY A C 1
ATOM 707 O O . GLY A 1 99 ? 2.211 7.530 19.367 1.00 96.81 99 GLY A O 1
ATOM 708 N N . VAL A 1 100 ? 3.579 5.750 19.471 1.00 97.81 100 VAL A N 1
ATOM 709 C CA . VAL A 1 100 ? 4.758 6.449 18.939 1.00 97.81 100 VAL A CA 1
ATOM 710 C C . VAL A 1 100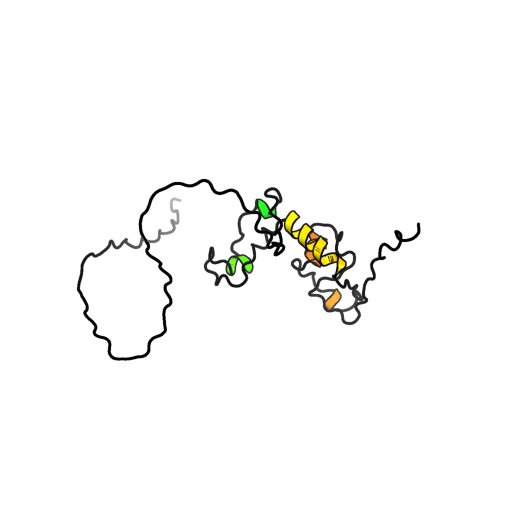 ? 4.716 6.552 17.414 1.00 97.81 100 VAL A C 1
ATOM 712 O O . VAL A 1 100 ? 5.094 7.581 16.856 1.00 97.81 100 VAL A O 1
ATOM 715 N N . LYS A 1 101 ? 4.218 5.529 16.707 1.00 95.62 101 LYS A N 1
ATOM 716 C CA . LYS A 1 101 ? 4.237 5.491 15.230 1.00 95.62 101 LYS A CA 1
ATOM 717 C C . LYS A 1 101 ? 3.150 6.365 14.615 1.00 95.62 101 LYS A C 1
ATOM 719 O O . LYS A 1 101 ? 3.322 6.859 13.497 1.00 95.62 101 LYS A O 1
ATOM 724 N N . LYS A 1 102 ? 2.024 6.546 15.316 1.00 94.62 102 LYS A N 1
ATOM 725 C CA . LYS A 1 102 ? 0.898 7.408 14.899 1.00 94.62 102 LYS A CA 1
ATOM 726 C C . LYS A 1 102 ? 0.408 7.123 13.467 1.00 94.62 102 LYS A C 1
ATOM 728 O O . LYS A 1 102 ? 0.065 8.037 12.720 1.00 94.62 102 LYS A O 1
ATOM 733 N N . GLN A 1 103 ? 0.391 5.850 13.065 1.00 94.94 103 GLN A N 1
ATOM 734 C CA . GLN A 1 103 ? -0.095 5.413 11.752 1.00 94.94 103 GLN A CA 1
ATOM 735 C C . GLN A 1 103 ? -1.458 4.726 11.862 1.00 94.94 103 GLN A C 1
ATOM 737 O O . GLN A 1 103 ? -1.773 4.094 12.867 1.00 94.94 103 GLN A O 1
ATOM 742 N N . SER A 1 104 ? -2.264 4.797 10.798 1.00 95.00 104 SER A N 1
ATOM 743 C CA . SER A 1 104 ? -3.502 4.015 10.723 1.00 95.00 104 SER A CA 1
ATOM 744 C C . SER A 1 104 ? -3.221 2.531 10.473 1.00 95.00 104 SER A C 1
ATOM 746 O O . SER A 1 104 ? -2.244 2.181 9.813 1.00 95.00 104 SER A O 1
ATOM 748 N N . CYS A 1 105 ? -4.143 1.668 10.906 1.00 97.19 105 CYS A N 1
ATOM 749 C CA . CYS A 1 105 ? -4.161 0.239 10.586 1.00 97.19 105 CYS A CA 1
ATOM 750 C C . CYS A 1 105 ? -3.894 -0.047 9.092 1.00 97.19 105 CYS A C 1
ATOM 752 O O . CYS A 1 105 ? -4.445 0.637 8.224 1.00 97.19 105 CYS A O 1
ATOM 754 N N . ILE A 1 106 ? -3.100 -1.087 8.800 1.00 95.31 106 ILE A N 1
ATOM 755 C CA . ILE A 1 106 ? -2.758 -1.496 7.425 1.00 95.31 106 ILE A CA 1
ATOM 756 C C . ILE A 1 106 ? -3.992 -1.872 6.595 1.00 95.31 106 ILE A C 1
ATOM 758 O O . ILE A 1 106 ? -4.102 -1.439 5.450 1.00 95.31 106 ILE A O 1
ATOM 762 N N . GLU A 1 107 ? -4.954 -2.580 7.193 1.00 95.56 107 GLU A N 1
ATOM 763 C CA . GLU A 1 107 ? -6.200 -2.990 6.528 1.00 95.56 107 GLU A CA 1
ATOM 764 C C . GLU A 1 107 ? -7.140 -1.809 6.285 1.00 95.56 107 GLU A C 1
ATOM 766 O O . GLU A 1 107 ? -8.020 -1.866 5.429 1.00 95.56 107 GLU A O 1
ATOM 771 N N . ARG A 1 108 ? -6.929 -0.697 7.000 1.00 97.19 108 ARG A N 1
ATOM 772 C CA . ARG A 1 108 ? -7.724 0.522 6.844 1.00 97.19 108 ARG A CA 1
ATOM 773 C C . ARG A 1 108 ? -7.127 1.514 5.856 1.00 97.19 108 ARG A C 1
ATOM 775 O O . ARG A 1 108 ? -7.566 2.665 5.821 1.00 97.19 108 ARG A O 1
ATOM 782 N N . ARG A 1 109 ? -6.103 1.151 5.082 1.00 96.12 109 ARG A N 1
ATOM 783 C CA . ARG A 1 109 ? -5.459 2.092 4.158 1.00 96.12 109 ARG A CA 1
ATOM 784 C C . ARG A 1 109 ? -6.473 2.610 3.130 1.00 96.12 109 ARG A C 1
ATOM 786 O O . ARG A 1 109 ? -7.090 1.843 2.401 1.00 96.12 109 ARG A O 1
ATOM 793 N N . CYS A 1 110 ? -6.671 3.927 3.107 1.00 97.62 110 CYS A N 1
ATOM 794 C CA . CYS A 1 110 ? -7.594 4.571 2.177 1.00 97.62 110 CYS A CA 1
ATOM 795 C C . CYS A 1 110 ? -6.958 4.662 0.786 1.00 97.62 110 CYS A C 1
ATOM 797 O O . CYS A 1 110 ? -5.852 5.190 0.676 1.00 97.62 110 CYS A O 1
ATOM 799 N N . LEU A 1 111 ? -7.674 4.224 -0.255 1.00 96.81 111 LEU A N 1
ATOM 800 C CA . LEU A 1 111 ? -7.179 4.257 -1.635 1.00 96.81 111 LEU A CA 1
ATOM 801 C C . LEU A 1 111 ? -6.900 5.687 -2.109 1.00 96.81 111 LEU A C 1
ATOM 803 O O . LEU A 1 111 ? -5.791 5.958 -2.537 1.00 96.81 111 LEU A O 1
ATOM 807 N N . ARG A 1 112 ? -7.824 6.634 -1.894 1.00 96.94 112 ARG A N 1
ATOM 808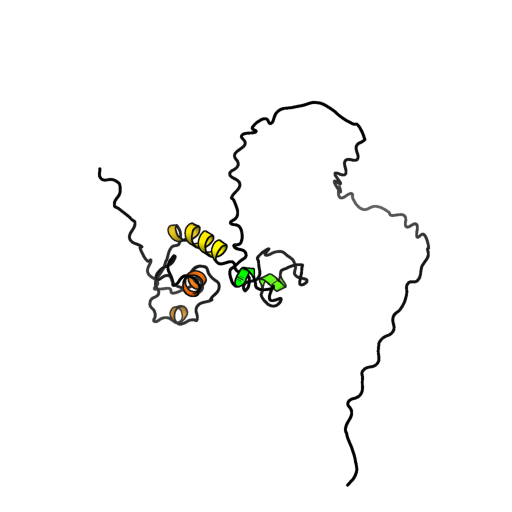 C CA . ARG A 1 112 ? -7.620 8.051 -2.258 1.00 96.94 112 ARG A CA 1
ATOM 809 C C . ARG A 1 112 ? -6.376 8.660 -1.605 1.00 96.94 112 ARG A C 1
ATOM 811 O O . ARG A 1 112 ? -5.609 9.358 -2.254 1.00 96.94 112 ARG A O 1
ATOM 818 N N . VAL A 1 113 ? -6.170 8.402 -0.313 1.00 96.31 113 VAL A N 1
ATOM 819 C CA . VAL A 1 113 ? -5.015 8.947 0.424 1.00 96.31 113 VAL A CA 1
ATOM 820 C C . VAL A 1 113 ? -3.716 8.299 -0.055 1.00 96.31 113 VAL A C 1
ATOM 822 O O . VAL A 1 113 ? -2.698 8.979 -0.165 1.00 96.31 113 VAL A O 1
ATOM 825 N N . LEU A 1 114 ? -3.751 6.993 -0.341 1.00 95.88 114 LEU A N 1
ATOM 826 C CA . LEU A 1 114 ? -2.616 6.262 -0.893 1.00 95.88 114 LEU A CA 1
ATOM 827 C C . LEU A 1 114 ? -2.261 6.763 -2.299 1.00 95.88 114 LEU A C 1
ATOM 829 O O . LEU A 1 114 ? -1.096 7.042 -2.542 1.00 95.88 114 LEU A O 1
ATOM 833 N N . GLU A 1 115 ? -3.245 6.939 -3.175 1.00 96.00 115 GLU A N 1
ATOM 834 C CA . GLU A 1 115 ? -3.077 7.464 -4.532 1.00 96.00 115 GLU A CA 1
ATOM 835 C C . GLU A 1 115 ? -2.476 8.873 -4.519 1.00 96.00 115 GLU A C 1
ATOM 837 O O . GLU A 1 115 ? -1.454 9.115 -5.149 1.00 96.00 115 GLU A O 1
ATOM 842 N N . ASN A 1 116 ? -3.017 9.777 -3.694 1.00 95.62 116 ASN A N 1
ATOM 843 C CA . ASN A 1 116 ? -2.457 11.120 -3.498 1.00 95.62 116 ASN A CA 1
ATOM 844 C C . ASN A 1 116 ? -0.999 11.082 -3.022 1.00 95.62 116 ASN A C 1
ATOM 846 O O . ASN A 1 116 ? -0.200 11.953 -3.357 1.00 95.62 116 ASN A O 1
ATOM 850 N N . ARG A 1 117 ? -0.645 10.096 -2.188 1.00 94.94 117 ARG A N 1
ATOM 851 C CA . ARG A 1 117 ? 0.741 9.906 -1.761 1.00 94.94 117 ARG A CA 1
ATOM 852 C C . ARG A 1 117 ? 1.601 9.393 -2.914 1.00 94.94 117 ARG A C 1
ATOM 854 O O . ARG A 1 117 ? 2.684 9.922 -3.103 1.00 94.94 117 ARG A O 1
ATOM 861 N N . LEU A 1 118 ? 1.130 8.410 -3.677 1.00 94.50 118 LEU A N 1
ATOM 862 C CA . LEU A 1 118 ? 1.850 7.884 -4.838 1.00 94.50 118 LEU A CA 1
ATOM 863 C C . LEU A 1 118 ? 2.097 8.972 -5.886 1.00 94.50 118 LEU A C 1
ATOM 865 O O . LEU A 1 118 ? 3.228 9.114 -6.321 1.00 94.50 118 LEU A O 1
ATOM 869 N N . GLN A 1 119 ? 1.102 9.800 -6.201 1.00 93.44 119 GLN A N 1
ATOM 870 C CA . GLN A 1 119 ? 1.240 10.920 -7.139 1.00 93.44 119 GLN A CA 1
ATOM 871 C C . GLN A 1 119 ? 2.313 11.932 -6.718 1.00 93.44 119 GLN A C 1
ATOM 873 O O . GLN A 1 119 ? 3.052 12.424 -7.562 1.00 93.44 119 GLN A O 1
ATOM 878 N N . ARG A 1 120 ? 2.427 12.232 -5.417 1.00 93.25 120 ARG A N 1
ATOM 879 C CA . ARG A 1 120 ? 3.461 13.149 -4.906 1.00 93.25 120 ARG A CA 1
ATOM 880 C C . ARG A 1 120 ? 4.859 12.537 -4.917 1.00 93.25 120 ARG A C 1
ATOM 882 O O . ARG A 1 120 ? 5.827 13.241 -5.164 1.00 93.25 120 ARG A O 1
ATOM 889 N N . GLU A 1 121 ? 4.963 11.247 -4.617 1.00 92.56 121 GLU A N 1
ATOM 890 C CA . GLU A 1 121 ? 6.255 10.573 -4.450 1.00 92.56 121 GLU A CA 1
ATOM 891 C C . GLU A 1 121 ? 6.798 10.009 -5.774 1.00 92.56 121 GLU A C 1
ATOM 893 O O . GLU A 1 121 ? 8.009 9.883 -5.917 1.00 92.56 121 GLU A O 1
ATOM 898 N N . ALA A 1 122 ? 5.935 9.692 -6.749 1.00 91.31 122 ALA A N 1
ATOM 899 C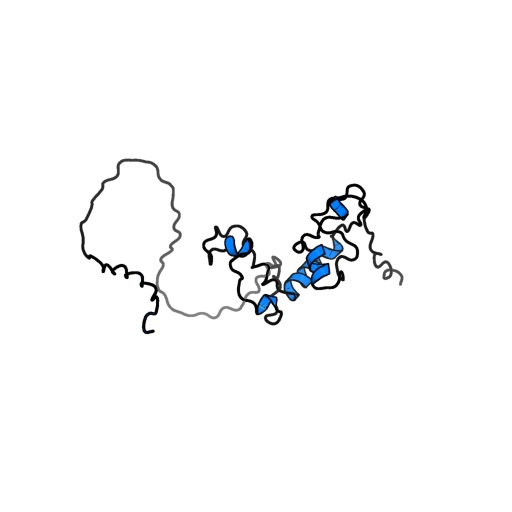 CA . ALA A 1 122 ? 6.311 9.086 -8.031 1.00 91.31 122 ALA A CA 1
ATOM 900 C C . ALA A 1 122 ? 7.361 9.874 -8.825 1.00 91.31 122 ALA A C 1
ATOM 902 O O . ALA A 1 122 ? 8.351 9.260 -9.215 1.00 91.31 122 ALA A O 1
ATOM 903 N N . PRO A 1 123 ? 7.255 11.207 -8.992 1.00 88.44 123 PRO A N 1
ATOM 904 C CA . PRO A 1 123 ? 8.248 11.966 -9.754 1.00 88.44 123 PRO A CA 1
ATOM 905 C C . PRO A 1 123 ? 9.655 11.924 -9.145 1.00 88.44 123 PRO A C 1
ATOM 907 O O . PRO A 1 123 ? 10.646 12.058 -9.852 1.00 88.44 123 PRO A O 1
ATOM 910 N N . SER A 1 124 ? 9.753 11.757 -7.823 1.00 88.19 124 SER A N 1
ATOM 911 C CA . SER A 1 124 ? 11.030 11.730 -7.101 1.00 88.19 124 SER A CA 1
ATOM 912 C C . SER A 1 124 ? 11.553 10.305 -6.877 1.00 88.19 124 SER A C 1
ATOM 914 O O . SER A 1 124 ? 12.691 10.103 -6.442 1.00 88.19 124 SER A O 1
ATOM 916 N N . PHE A 1 125 ? 10.738 9.288 -7.162 1.00 87.44 125 PHE A N 1
ATOM 917 C CA . PHE A 1 125 ? 11.078 7.914 -6.845 1.00 87.44 125 PHE A CA 1
ATOM 918 C C . PHE A 1 125 ? 12.072 7.341 -7.858 1.00 87.44 125 PHE A C 1
ATOM 920 O O . PHE A 1 125 ? 11.757 7.122 -9.024 1.00 87.44 125 PHE A O 1
ATOM 927 N N . LYS A 1 126 ? 13.282 7.028 -7.384 1.00 84.62 126 LYS A N 1
ATOM 928 C CA . LYS A 1 126 ? 14.326 6.355 -8.171 1.00 84.62 126 LYS A CA 1
ATOM 929 C C . LYS A 1 126 ? 13.970 4.878 -8.367 1.00 84.62 126 LYS A C 1
ATOM 931 O O . LYS A 1 126 ? 14.431 4.013 -7.616 1.00 84.62 126 LYS A O 1
ATOM 936 N N . ALA A 1 127 ? 13.107 4.600 -9.342 1.00 87.94 127 ALA A N 1
ATOM 937 C CA . ALA A 1 127 ? 12.718 3.247 -9.709 1.00 87.94 127 ALA A CA 1
ATOM 938 C C . ALA A 1 127 ? 13.933 2.442 -10.197 1.00 87.94 127 ALA A C 1
ATOM 940 O O . ALA A 1 127 ? 14.812 2.957 -10.887 1.00 87.94 127 ALA A O 1
ATOM 941 N N . ARG A 1 128 ? 13.986 1.163 -9.818 1.00 90.12 128 ARG A N 1
ATOM 942 C CA . ARG A 1 128 ? 15.029 0.226 -10.245 1.00 90.12 128 ARG A CA 1
ATOM 943 C C . ARG A 1 128 ? 14.416 -1.103 -10.666 1.00 90.12 128 ARG A C 1
ATOM 945 O O . ARG A 1 128 ? 13.465 -1.554 -10.023 1.00 90.12 128 ARG A O 1
ATOM 952 N N . VAL A 1 129 ? 15.006 -1.736 -11.674 1.00 90.94 129 VAL A N 1
ATOM 953 C CA . VAL A 1 129 ? 14.699 -3.097 -12.143 1.00 90.94 129 VAL A CA 1
ATOM 954 C C . VAL A 1 129 ? 15.791 -4.038 -11.669 1.00 90.94 129 VAL A C 1
ATOM 956 O O . VAL A 1 129 ? 16.968 -3.695 -11.693 1.00 90.94 129 VAL A O 1
ATOM 959 N N . GLY A 1 130 ? 15.398 -5.216 -11.197 1.00 91.88 130 GLY A N 1
ATOM 960 C CA . GLY A 1 130 ? 16.330 -6.223 -10.699 1.00 91.88 130 GLY A CA 1
ATOM 961 C C . GLY A 1 130 ? 16.844 -7.129 -11.799 1.00 91.88 130 GLY A C 1
ATOM 962 O O . GLY A 1 130 ? 16.197 -7.288 -12.829 1.00 91.88 130 GLY A O 1
ATOM 963 N N . CYS A 1 131 ? 17.956 -7.812 -11.534 1.00 92.81 131 CYS A N 1
ATOM 964 C CA . CYS A 1 131 ? 18.512 -8.804 -12.455 1.00 92.81 131 CYS A CA 1
ATOM 965 C C . CYS A 1 131 ? 17.662 -10.082 -12.595 1.00 92.81 131 CYS A C 1
ATOM 967 O O . CYS A 1 131 ? 17.995 -10.943 -13.401 1.00 92.81 131 CYS A O 1
ATOM 969 N N . ASN A 1 132 ? 16.614 -10.251 -11.778 1.00 87.75 132 ASN A N 1
ATOM 970 C CA . ASN A 1 132 ? 15.727 -11.424 -11.706 1.00 87.75 132 ASN A CA 1
ATOM 971 C C . ASN A 1 132 ? 16.389 -12.772 -11.351 1.00 87.75 132 ASN A C 1
ATOM 973 O O . ASN A 1 132 ? 15.671 -13.738 -11.113 1.00 87.75 132 ASN A O 1
ATOM 977 N N . ASN A 1 133 ? 17.719 -12.842 -11.226 1.00 92.81 133 ASN A N 1
ATOM 978 C CA . ASN A 1 133 ? 18.443 -14.094 -10.982 1.00 92.81 133 ASN A CA 1
ATOM 979 C C . ASN A 1 133 ? 19.160 -14.179 -9.619 1.00 92.81 133 ASN A C 1
ATOM 981 O O . ASN A 1 133 ? 19.728 -15.215 -9.283 1.00 92.81 133 ASN A O 1
ATOM 985 N N . CYS A 1 134 ? 19.154 -13.118 -8.809 1.00 94.81 134 CYS A N 1
ATOM 986 C CA . CYS A 1 134 ? 19.698 -13.169 -7.446 1.00 94.81 134 CYS A CA 1
ATOM 987 C C . CYS A 1 134 ? 18.611 -13.496 -6.413 1.00 94.81 134 CYS A C 1
ATOM 989 O O . CYS A 1 134 ? 17.422 -13.265 -6.655 1.00 94.81 134 CYS A O 1
ATOM 991 N N . ASP A 1 135 ? 19.023 -13.985 -5.243 1.00 95.19 135 ASP A N 1
ATOM 992 C CA . ASP A 1 135 ? 18.118 -14.304 -4.135 1.00 95.19 135 ASP A CA 1
ATOM 993 C C . ASP A 1 135 ? 17.232 -13.120 -3.748 1.00 95.19 135 ASP A C 1
ATOM 995 O O . ASP A 1 135 ? 16.019 -13.286 -3.637 1.00 95.19 135 ASP A O 1
ATOM 999 N N . ASP A 1 136 ? 17.786 -11.904 -3.680 1.00 93.94 136 ASP A N 1
ATOM 1000 C CA . ASP A 1 136 ? 17.012 -10.693 -3.385 1.00 93.94 136 ASP A CA 1
ATOM 1001 C C . ASP A 1 136 ? 15.873 -10.448 -4.380 1.00 93.94 136 ASP A C 1
ATOM 1003 O O . ASP A 1 136 ? 14.791 -10.008 -3.990 1.00 93.94 136 ASP A O 1
ATOM 1007 N N . CYS A 1 137 ? 16.090 -10.717 -5.674 1.00 93.00 137 CYS A N 1
ATOM 1008 C CA . CYS A 1 137 ? 15.043 -10.556 -6.684 1.00 93.00 137 CYS A CA 1
ATOM 1009 C C . CYS A 1 137 ? 13.943 -11.608 -6.521 1.00 93.00 137 CYS A C 1
ATOM 1011 O O . CYS A 1 137 ? 12.761 -11.281 -6.680 1.00 93.00 137 CYS A O 1
ATOM 1013 N N . ARG A 1 138 ? 14.331 -12.841 -6.171 1.00 92.31 138 ARG A N 1
ATOM 1014 C CA . ARG A 1 138 ? 13.421 -13.974 -5.966 1.00 92.31 138 ARG A CA 1
ATOM 1015 C C . ARG A 1 138 ? 12.624 -13.898 -4.668 1.00 92.31 138 ARG A C 1
ATOM 1017 O O . ARG A 1 138 ? 11.588 -14.552 -4.576 1.00 92.31 138 ARG A O 1
ATOM 1024 N N . MET A 1 139 ? 13.059 -13.107 -3.682 1.00 93.31 139 MET A N 1
ATOM 1025 C CA . MET A 1 139 ? 12.303 -12.923 -2.439 1.00 93.31 139 MET A CA 1
ATOM 1026 C C . MET A 1 139 ? 10.854 -12.503 -2.722 1.00 93.31 139 MET A C 1
ATOM 1028 O O . MET A 1 139 ? 10.546 -11.872 -3.733 1.00 93.31 139 MET A O 1
ATOM 1032 N N . ALA A 1 140 ? 9.933 -12.809 -1.812 1.00 95.19 140 ALA A N 1
ATOM 1033 C CA . ALA A 1 140 ? 8.577 -12.291 -1.922 1.00 95.19 140 ALA A CA 1
ATOM 1034 C C . ALA A 1 140 ? 8.568 -10.755 -1.790 1.00 95.19 140 ALA A C 1
ATOM 1036 O O . ALA A 1 140 ? 9.326 -10.165 -1.014 1.00 95.19 140 ALA A O 1
ATOM 1037 N N . ASP A 1 141 ? 7.685 -10.094 -2.539 1.00 95.31 141 ASP A N 1
ATOM 1038 C CA . ASP A 1 141 ? 7.425 -8.667 -2.355 1.00 95.31 141 ASP A CA 1
ATOM 1039 C C . ASP A 1 141 ? 6.910 -8.414 -0.929 1.00 95.31 141 ASP A C 1
ATOM 1041 O O . ASP A 1 141 ? 6.109 -9.180 -0.399 1.00 95.31 141 ASP A O 1
ATOM 1045 N N . CYS A 1 142 ? 7.313 -7.310 -0.296 1.00 94.94 142 CYS A N 1
ATOM 1046 C CA . CYS A 1 142 ? 6.941 -7.039 1.098 1.00 94.94 142 CYS A CA 1
ATOM 1047 C C . CYS A 1 142 ? 5.464 -6.673 1.300 1.00 94.94 142 CYS A C 1
ATOM 1049 O O . CYS A 1 142 ? 5.032 -6.517 2.438 1.00 94.94 142 CYS A O 1
ATOM 1051 N N . GLN A 1 143 ? 4.722 -6.450 0.210 1.00 93.88 143 GLN A N 1
ATOM 1052 C CA . GLN A 1 143 ? 3.297 -6.088 0.169 1.00 93.88 143 GLN A CA 1
ATOM 1053 C C . GLN A 1 143 ? 2.907 -4.776 0.884 1.00 93.88 143 GLN A C 1
ATOM 1055 O O . GLN A 1 143 ? 1.742 -4.380 0.844 1.00 93.88 143 GLN A O 1
ATOM 1060 N N . VAL A 1 144 ? 3.855 -4.065 1.509 1.00 93.62 144 VAL A N 1
ATOM 1061 C CA . VAL A 1 144 ? 3.568 -2.893 2.361 1.00 93.62 144 VAL A CA 1
ATOM 1062 C C . VAL A 1 144 ? 4.272 -1.598 1.955 1.00 93.62 144 VAL A C 1
ATOM 1064 O O . VAL A 1 144 ? 3.853 -0.534 2.411 1.00 93.62 144 VAL A O 1
ATOM 1067 N N . CYS A 1 145 ? 5.324 -1.651 1.130 1.00 94.69 145 CYS A N 1
ATOM 1068 C CA . CYS A 1 145 ? 6.005 -0.449 0.627 1.00 94.69 145 CYS A CA 1
ATOM 1069 C C . CYS A 1 145 ? 5.214 0.218 -0.510 1.00 94.69 145 CYS A C 1
ATOM 1071 O O . CYS A 1 145 ? 4.378 -0.437 -1.122 1.00 94.69 145 CYS A O 1
ATOM 1073 N N . LEU A 1 146 ? 5.493 1.491 -0.822 1.00 94.81 146 LEU A N 1
ATOM 1074 C CA . LEU A 1 146 ? 4.750 2.240 -1.849 1.00 94.81 146 LEU A CA 1
ATOM 1075 C C . LEU A 1 146 ? 4.705 1.520 -3.202 1.00 94.81 146 LEU A C 1
ATOM 1077 O O . LEU A 1 146 ? 3.624 1.404 -3.760 1.00 94.81 146 LEU A O 1
ATOM 1081 N N . VAL A 1 147 ? 5.819 0.936 -3.651 1.00 95.31 147 VAL A N 1
ATOM 1082 C CA . VAL A 1 147 ? 5.866 0.135 -4.887 1.00 95.31 147 VAL A CA 1
ATOM 1083 C C . VAL A 1 147 ? 4.926 -1.072 -4.824 1.00 95.31 147 VAL A C 1
ATOM 1085 O O . VAL A 1 147 ? 4.138 -1.306 -5.732 1.00 95.31 147 VAL A O 1
ATOM 1088 N N . CYS A 1 148 ? 4.951 -1.835 -3.728 1.00 96.19 148 CYS A N 1
ATOM 1089 C CA . CYS A 1 148 ? 4.058 -2.988 -3.583 1.00 96.19 148 CYS A CA 1
ATOM 1090 C C . CYS A 1 148 ? 2.588 -2.582 -3.450 1.00 96.19 148 CYS A C 1
ATOM 1092 O O . CYS A 1 148 ? 1.706 -3.344 -3.830 1.00 96.19 148 CYS A O 1
ATOM 1094 N N . LEU A 1 149 ? 2.319 -1.414 -2.868 1.00 96.06 149 LEU A N 1
ATOM 1095 C CA . LEU A 1 149 ? 0.966 -0.891 -2.737 1.00 96.06 149 LEU A CA 1
ATOM 1096 C C . LEU A 1 149 ? 0.431 -0.370 -4.065 1.00 96.06 149 LEU A C 1
ATOM 1098 O O . LEU A 1 149 ? -0.739 -0.593 -4.351 1.00 96.06 149 LEU A O 1
ATOM 1102 N N . ASP A 1 150 ? 1.283 0.256 -4.870 1.00 96.38 150 ASP A N 1
ATOM 1103 C CA . ASP A 1 150 ? 0.982 0.613 -6.251 1.00 96.38 150 ASP A CA 1
ATOM 1104 C C . ASP A 1 150 ? 0.645 -0.635 -7.076 1.00 96.38 150 ASP A C 1
ATOM 1106 O O . ASP A 1 150 ? -0.447 -0.738 -7.624 1.00 96.38 150 ASP A O 1
ATOM 1110 N N . LYS A 1 151 ? 1.506 -1.659 -7.025 1.00 95.50 151 LYS A N 1
ATOM 1111 C CA . LYS A 1 151 ? 1.263 -2.961 -7.666 1.00 95.50 151 LYS A CA 1
ATOM 1112 C C . LYS A 1 151 ? -0.036 -3.633 -7.228 1.00 95.50 151 LYS A C 1
ATOM 1114 O O . LYS A 1 151 ? -0.712 -4.253 -8.034 1.00 95.50 151 LYS A O 1
ATOM 1119 N N . ARG A 1 152 ? -0.384 -3.543 -5.942 1.00 95.38 152 ARG A N 1
ATOM 1120 C CA . ARG A 1 152 ? -1.566 -4.220 -5.387 1.00 95.38 152 ARG A CA 1
ATOM 1121 C C . ARG A 1 152 ? -2.882 -3.500 -5.685 1.00 95.38 152 ARG A C 1
ATOM 1123 O O . ARG A 1 152 ? -3.906 -4.165 -5.779 1.00 95.38 152 ARG A O 1
ATOM 1130 N N . PHE A 1 153 ? -2.885 -2.168 -5.702 1.00 96.12 153 PHE A N 1
ATOM 1131 C CA . PHE A 1 153 ? -4.124 -1.380 -5.740 1.00 96.12 153 PHE A CA 1
ATOM 1132 C C . PHE A 1 153 ? -4.318 -0.572 -7.023 1.00 96.12 153 PHE A C 1
ATOM 1134 O O . PHE A 1 153 ? -5.434 -0.122 -7.267 1.00 96.12 153 PHE A O 1
ATOM 1141 N N . PHE A 1 154 ? -3.257 -0.360 -7.800 1.00 96.38 154 PHE A N 1
ATOM 1142 C CA . PHE A 1 154 ? -3.254 0.513 -8.973 1.00 96.38 154 PHE A CA 1
ATOM 1143 C C . PHE A 1 154 ? -2.492 -0.099 -10.157 1.00 96.38 154 PHE A C 1
ATOM 1145 O O . PHE A 1 154 ? -2.102 0.639 -11.056 1.00 96.38 154 PHE A O 1
ATOM 1152 N N . ASP A 1 155 ? -2.248 -1.414 -10.149 1.00 95.12 155 ASP A N 1
ATOM 1153 C CA . ASP A 1 155 ? -1.643 -2.158 -11.264 1.00 95.12 155 ASP A CA 1
ATOM 1154 C C . ASP A 1 155 ? -0.356 -1.514 -11.811 1.00 95.12 155 ASP A C 1
ATOM 1156 O O . ASP A 1 155 ? -0.162 -1.383 -13.018 1.00 95.12 155 ASP A O 1
ATOM 1160 N N . ASN A 1 156 ? 0.527 -1.072 -10.908 1.00 93.75 156 ASN A N 1
ATOM 1161 C CA . ASN A 1 156 ? 1.810 -0.443 -11.247 1.00 93.75 156 ASN A CA 1
ATOM 1162 C C . ASN A 1 156 ? 1.694 0.881 -12.037 1.00 93.75 156 ASN A C 1
ATOM 1164 O O . ASN A 1 156 ? 2.643 1.270 -12.727 1.00 93.75 156 ASN A O 1
ATOM 1168 N N . ARG A 1 157 ? 0.556 1.584 -11.949 1.00 94.00 157 ARG A N 1
ATOM 1169 C CA . ARG A 1 157 ? 0.312 2.843 -12.673 1.00 94.00 157 ARG A CA 1
ATOM 1170 C C . ARG A 1 157 ? 1.298 3.954 -12.311 1.00 94.00 157 ARG A C 1
ATOM 1172 O O . ARG A 1 157 ? 1.611 4.767 -13.173 1.00 94.00 157 ARG A O 1
ATOM 1179 N N . TYR A 1 158 ? 1.746 4.032 -11.058 1.00 93.38 158 TYR A N 1
ATOM 1180 C CA . TYR A 1 158 ? 2.589 5.141 -10.594 1.00 93.38 158 TYR A CA 1
ATOM 1181 C C . TYR A 1 158 ? 4.082 4.805 -10.569 1.00 93.38 158 TYR A C 1
ATOM 1183 O O . TYR A 1 158 ? 4.912 5.681 -10.782 1.00 93.38 158 TYR A O 1
ATOM 1191 N N . MET A 1 159 ? 4.432 3.552 -10.294 1.00 90.12 159 MET A N 1
ATOM 1192 C CA . MET A 1 159 ? 5.800 3.065 -10.108 1.00 90.12 159 MET A CA 1
ATOM 1193 C C . MET A 1 159 ? 6.050 1.871 -11.034 1.00 90.12 159 MET A C 1
ATOM 1195 O O . MET A 1 159 ? 6.420 0.774 -10.597 1.00 90.12 159 MET A O 1
ATOM 1199 N N . THR A 1 160 ? 5.792 2.065 -12.327 1.00 89.62 160 THR A N 1
ATOM 1200 C CA . THR A 1 160 ? 5.890 1.012 -13.340 1.00 89.62 160 THR A CA 1
ATOM 1201 C C . THR A 1 160 ? 7.275 0.373 -13.349 1.00 89.62 160 THR A C 1
ATOM 1203 O O . THR A 1 160 ? 8.292 1.061 -13.325 1.00 89.62 160 THR A O 1
ATOM 1206 N N . GLY A 1 161 ? 7.318 -0.962 -13.337 1.00 85.12 161 GLY A N 1
ATOM 1207 C CA . GLY A 1 161 ? 8.567 -1.729 -13.390 1.00 85.12 161 GLY A CA 1
ATOM 1208 C C . GLY A 1 161 ? 9.462 -1.642 -12.144 1.00 85.12 161 GLY A C 1
ATOM 1209 O O . GLY A 1 161 ? 10.488 -2.319 -12.094 1.00 85.12 161 GLY A O 1
ATOM 1210 N N . ALA A 1 162 ? 9.100 -0.858 -11.124 1.00 91.38 162 ALA A N 1
ATOM 1211 C CA . ALA A 1 162 ? 9.912 -0.720 -9.924 1.00 91.38 162 ALA A CA 1
ATOM 1212 C C . ALA A 1 162 ? 9.907 -1.999 -9.065 1.00 91.38 162 ALA A C 1
ATOM 1214 O O . ALA A 1 162 ? 8.872 -2.629 -8.833 1.00 91.38 162 ALA A O 1
ATOM 1215 N N . LEU A 1 163 ? 11.071 -2.346 -8.516 1.00 92.81 163 LEU A N 1
ATOM 1216 C CA . LEU A 1 163 ? 11.218 -3.390 -7.504 1.00 92.81 163 LEU A CA 1
ATOM 1217 C C . LEU A 1 163 ? 10.668 -2.969 -6.135 1.00 92.81 163 LEU A C 1
ATOM 1219 O O . LEU A 1 163 ? 10.768 -1.816 -5.710 1.00 92.81 163 LEU A O 1
ATOM 1223 N N . CYS A 1 164 ? 10.187 -3.957 -5.378 1.00 94.88 164 CYS A N 1
ATOM 1224 C CA . CYS A 1 164 ? 9.889 -3.797 -3.959 1.00 94.88 164 CYS A CA 1
ATOM 1225 C C . CYS A 1 164 ? 11.084 -3.189 -3.200 1.00 94.88 164 CYS A C 1
ATOM 1227 O O . CYS A 1 164 ? 12.194 -3.706 -3.265 1.00 94.88 164 CYS A O 1
ATOM 1229 N N . ALA A 1 165 ? 10.837 -2.166 -2.374 1.00 92.81 165 ALA A N 1
ATOM 1230 C CA . ALA A 1 165 ? 11.883 -1.472 -1.615 1.00 92.81 165 ALA A CA 1
ATOM 1231 C C . ALA A 1 165 ? 12.667 -2.361 -0.622 1.00 92.81 165 ALA A C 1
ATOM 1233 O O . ALA A 1 165 ? 13.726 -1.957 -0.147 1.00 92.81 165 ALA A O 1
ATOM 1234 N N . LYS A 1 166 ? 12.157 -3.555 -0.276 1.00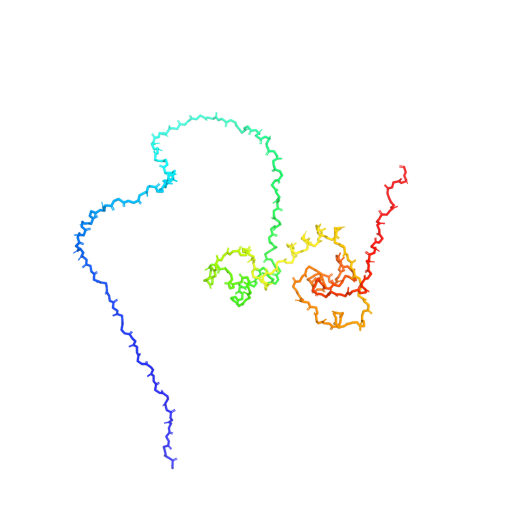 93.06 166 LYS A N 1
ATOM 1235 C CA . LYS A 1 166 ? 12.897 -4.529 0.546 1.00 93.06 166 LYS A CA 1
ATOM 1236 C C . LYS A 1 166 ? 13.860 -5.403 -0.263 1.00 93.06 166 LYS A C 1
ATOM 1238 O O . LYS A 1 166 ? 14.779 -5.948 0.335 1.00 93.06 166 LYS A O 1
ATOM 1243 N N . LYS A 1 167 ? 13.671 -5.535 -1.578 1.00 94.00 167 LYS A N 1
ATOM 1244 C CA . LYS A 1 167 ? 14.551 -6.324 -2.445 1.00 94.00 167 LYS A CA 1
ATOM 1245 C C . LYS A 1 167 ? 15.794 -5.505 -2.770 1.00 94.00 167 LYS A C 1
ATOM 1247 O O . LYS A 1 167 ? 15.715 -4.498 -3.475 1.00 94.00 167 LYS A O 1
ATOM 1252 N N . ARG A 1 168 ? 16.944 -5.912 -2.236 1.00 91.75 168 ARG A N 1
ATOM 1253 C CA . ARG A 1 168 ? 18.223 -5.209 -2.405 1.00 91.75 168 ARG A CA 1
ATOM 1254 C C . ARG A 1 168 ? 19.078 -5.910 -3.452 1.00 91.75 168 ARG A C 1
ATOM 1256 O O . ARG A 1 168 ? 20.138 -6.434 -3.157 1.00 91.75 168 ARG A O 1
ATOM 1263 N N . CYS A 1 169 ? 18.615 -5.908 -4.697 1.00 94.06 169 CYS A N 1
ATOM 1264 C CA . CYS A 1 169 ? 19.425 -6.432 -5.790 1.00 94.06 169 CYS A CA 1
ATOM 1265 C C . CYS A 1 169 ? 20.661 -5.537 -6.011 1.00 94.06 169 CYS A C 1
ATOM 1267 O O . CYS A 1 169 ? 20.517 -4.334 -6.252 1.00 94.06 169 CYS A O 1
ATOM 1269 N N . ASN A 1 170 ? 21.854 -6.135 -5.932 1.00 92.88 170 ASN A N 1
ATOM 1270 C CA . ASN A 1 170 ? 23.132 -5.463 -6.205 1.00 92.88 170 ASN A CA 1
ATOM 1271 C C . ASN A 1 170 ? 23.314 -5.127 -7.692 1.00 92.88 170 ASN A C 1
ATOM 1273 O O . ASN A 1 170 ? 23.933 -4.126 -8.025 1.00 92.88 170 ASN A O 1
ATOM 1277 N N . ASN A 1 171 ? 22.703 -5.917 -8.575 1.00 92.44 171 ASN A N 1
ATOM 1278 C CA . ASN A 1 171 ? 22.758 -5.743 -10.028 1.00 92.44 171 ASN A CA 1
ATOM 1279 C C . ASN A 1 171 ? 21.492 -5.052 -10.560 1.00 92.44 171 ASN A C 1
ATOM 1281 O O . ASN A 1 171 ? 20.972 -5.432 -11.606 1.00 92.44 171 ASN A O 1
ATOM 1285 N N . ALA A 1 172 ? 20.927 -4.115 -9.793 1.00 91.94 172 ALA A N 1
ATOM 1286 C CA . ALA A 1 172 ? 19.716 -3.410 -10.192 1.00 91.94 172 ALA A CA 1
ATOM 1287 C C . ALA A 1 172 ? 20.042 -2.184 -11.052 1.00 91.94 172 ALA A C 1
ATOM 1289 O O . ALA A 1 172 ? 20.878 -1.367 -10.669 1.00 91.94 172 ALA A O 1
ATOM 1290 N N . THR A 1 173 ? 19.318 -2.015 -12.153 1.00 90.75 173 THR A N 1
ATOM 1291 C CA . THR A 1 173 ? 19.466 -0.877 -13.071 1.00 90.75 173 THR A CA 1
ATOM 1292 C C . THR A 1 173 ? 18.381 0.160 -12.795 1.00 90.75 173 THR A C 1
ATOM 1294 O O . THR A 1 173 ? 17.243 -0.206 -12.494 1.00 90.75 173 THR A O 1
ATOM 1297 N N . SER A 1 174 ? 18.706 1.452 -12.873 1.00 88.19 174 SER A N 1
ATOM 1298 C CA . SER A 1 174 ? 17.707 2.526 -12.782 1.00 88.19 174 SER A CA 1
ATOM 1299 C C . SER A 1 174 ? 16.756 2.486 -13.981 1.00 88.19 174 SER A C 1
ATOM 1301 O O . SER A 1 174 ? 17.200 2.306 -15.110 1.00 88.19 174 SER A O 1
ATOM 1303 N N . LEU A 1 175 ? 15.458 2.666 -13.737 1.00 81.88 175 LEU A N 1
ATOM 1304 C CA . LEU A 1 175 ? 14.475 2.913 -14.792 1.00 81.88 175 LEU A CA 1
ATOM 1305 C C . LEU A 1 175 ? 14.399 4.415 -15.050 1.00 81.88 175 LEU A C 1
ATOM 1307 O O . LEU A 1 175 ? 13.927 5.158 -14.189 1.00 81.88 175 LEU A O 1
ATOM 1311 N N . GLU A 1 176 ? 14.827 4.854 -16.229 1.00 73.44 176 GLU A N 1
ATOM 1312 C CA . GLU A 1 176 ? 14.473 6.178 -16.735 1.00 73.44 176 GLU A CA 1
ATOM 1313 C C . GLU A 1 176 ? 13.079 6.086 -17.363 1.00 73.44 176 GLU A C 1
ATOM 1315 O O . GLU A 1 176 ? 12.880 5.457 -18.401 1.00 73.44 176 GLU A O 1
ATOM 1320 N N . LEU A 1 177 ? 12.083 6.667 -16.692 1.00 60.03 177 LEU A N 1
ATOM 1321 C CA . LEU A 1 177 ? 10.787 6.922 -17.318 1.00 60.03 177 LEU A CA 1
ATOM 1322 C C . LEU A 1 177 ? 11.001 8.003 -18.387 1.00 60.03 177 LEU A C 1
ATOM 1324 O O . LEU A 1 177 ? 11.689 8.982 -18.092 1.00 60.03 177 LEU A O 1
ATOM 1328 N N . PRO A 1 178 ? 10.435 7.871 -19.600 1.00 52.25 178 PRO A N 1
ATOM 1329 C CA . PRO A 1 178 ? 10.526 8.922 -20.600 1.00 52.25 178 PRO A CA 1
ATOM 1330 C C . PRO A 1 178 ? 9.901 10.199 -20.034 1.00 52.25 178 PRO A C 1
ATOM 1332 O O . PRO A 1 178 ? 8.685 10.303 -19.859 1.00 52.25 178 PRO A O 1
ATOM 1335 N N . SER A 1 179 ? 10.758 11.161 -19.703 1.00 49.53 179 SER A N 1
ATOM 1336 C CA . SER A 1 179 ? 10.380 12.523 -19.355 1.00 49.53 179 SER A CA 1
ATOM 1337 C C . SER A 1 179 ? 9.505 13.067 -20.478 1.00 49.53 179 SER A C 1
ATOM 1339 O O . SER A 1 179 ? 9.891 13.002 -21.644 1.00 49.53 179 SER A O 1
ATOM 1341 N N . GLN A 1 180 ? 8.326 13.604 -20.165 1.00 50.47 180 GLN A N 1
ATOM 1342 C CA . GLN A 1 180 ? 7.552 14.345 -21.155 1.00 50.47 180 GLN A CA 1
ATOM 1343 C C . GLN A 1 180 ? 8.377 15.545 -21.635 1.00 50.47 180 GLN A C 1
ATOM 1345 O O . GLN A 1 180 ? 8.501 16.544 -20.934 1.00 50.47 180 GLN A O 1
ATOM 1350 N N . GLN A 1 181 ? 8.978 15.419 -22.817 1.00 48.69 181 GLN A N 1
ATOM 1351 C CA . GLN A 1 181 ? 9.912 16.389 -23.386 1.00 48.69 181 GLN A CA 1
ATOM 1352 C C . GLN A 1 181 ? 9.311 17.139 -24.588 1.00 48.69 181 GLN A C 1
ATOM 1354 O O . GLN A 1 181 ? 10.026 17.489 -25.517 1.00 48.69 181 GLN A O 1
ATOM 1359 N N . GLN A 1 182 ? 8.001 17.409 -24.601 1.00 50.47 182 GLN A N 1
ATOM 1360 C CA . GLN A 1 182 ? 7.340 18.069 -25.739 1.00 50.47 182 GLN A CA 1
ATOM 1361 C C . GLN A 1 182 ? 6.333 19.151 -25.332 1.00 50.47 182 GLN A C 1
ATOM 1363 O O . GLN A 1 182 ? 5.159 19.090 -25.685 1.00 50.47 182 GLN A O 1
ATOM 1368 N N . GLN A 1 183 ? 6.787 20.197 -24.633 1.00 51.22 183 GLN A N 1
ATOM 1369 C CA . GLN A 1 183 ? 6.008 21.443 -24.603 1.00 51.22 183 GLN A CA 1
ATOM 1370 C C . GLN A 1 183 ? 6.839 22.720 -24.441 1.00 51.22 183 GLN A C 1
ATOM 1372 O O . GLN A 1 183 ? 6.458 23.635 -23.719 1.00 51.22 183 GLN A O 1
ATOM 1377 N N . GLN A 1 184 ? 7.973 22.803 -25.142 1.00 51.47 184 GLN A N 1
ATOM 1378 C CA . GLN A 1 184 ? 8.708 24.067 -25.262 1.00 51.47 184 GLN A CA 1
ATOM 1379 C C . GLN A 1 184 ? 9.233 24.327 -26.676 1.00 51.47 184 GLN A C 1
ATOM 1381 O O . GLN A 1 184 ? 10.328 24.846 -26.868 1.00 51.47 184 GLN A O 1
ATOM 1386 N N . GLN A 1 185 ? 8.431 23.969 -27.678 1.00 50.47 185 GLN A N 1
ATOM 1387 C CA . GLN A 1 185 ? 8.652 24.440 -29.038 1.00 50.47 185 GLN A CA 1
ATOM 1388 C C . GLN A 1 185 ? 7.332 24.928 -29.628 1.00 50.47 185 GLN A C 1
ATOM 1390 O O . GLN A 1 185 ? 6.611 24.189 -30.296 1.00 50.47 185 GLN A O 1
ATOM 1395 N N . GLN A 1 186 ? 7.009 26.169 -29.272 1.00 43.31 186 GLN A N 1
ATOM 1396 C CA . GLN A 1 186 ? 6.315 27.159 -30.092 1.00 43.31 186 GLN A CA 1
ATOM 1397 C C . GLN A 1 186 ? 6.631 28.539 -29.522 1.00 43.31 186 GLN A C 1
ATOM 1399 O O . GLN A 1 186 ? 6.535 28.684 -28.282 1.00 43.31 186 GLN A O 1
#

Secondary structure (DSSP, 8-state):
------PPPPPPPPPP-PPPP----------------------------------------------PPPP-SSSHHHHSPP-SSSHHHHHSGGGT----S----GGG--HHHHHHHHHHHGGG---EE--SSSHHHHSPP-SSSHHHHHHHHSTTSSSTTPPPTT---TTPEE--------SS--

Sequence (186 aa):
MIINGMQQPGQPGVPMMAPNQLALSAQYLAPNGSPYHMSTNYRASQVAMPGSSSAPTPTTTTTAAINRSQRCGVCRGCQCKPCGACTYCQDSPQFGGPGVKKQSCIERRCLRVLENRLQREAPSFKARVGCNNCDDCRMADCQVCLVCLDKRFFDNRYMTGALCAKKRCNNATSLELPSQQQQQQQ

Radius of gyration: 30.48 Å; chains: 1; bounding box: 52×96×87 Å

pLDDT: mean 75.94, std 22.05, range [39.72, 98.19]

Foldseek 3Di:
DDDDDDDDDDDDDDDDDDDDDDDDDDDDDDDDDDDDDDPDPPDDDDDDDDDDDDDDDPPPPPPPPPPQDDAPCPDQLNPDDAPCPDPVNCQDVVNPHVVPVVDGHPRNDGPRNLVVVLVVCLVVDFFKAAPCPDPLNVDDAPCRDSQNVCCVRVVCPRRNRGGRPSRDHPPIDTDDDPDPPPDDDD